Protein AF-A0AAD5EJF4-F1 (afdb_monomer_lite)

pLDDT: mean 74.53, std 14.63, range [40.84, 94.12]

Secondary structure (DSSP, 8-state):
-----S-------HHHHHHHHHHHHHHHHHHHHHHHHHHHHHHHTT-TT--HHHHHHHHHHHHHHHHHHHHHHHHHHHHHHHHHHHHHHHHHTTS-----HHHHHHHHHHHHHHHHHHHHHHHHHHHHHHHHHHHHHTTTS---TT---TTTTS------HHHHHHHHHHHHHHHHHHHHHHHHHHHHHHHHHHHHHHHHHHHHHHHHHHHHHHHHHHHHHHHHHT-

Foldseek 3Di:
DPPDDDDPDPPPPLVVVLLVLLVVLLVLLVVLLVLLVVLLVVVVVPPPDDDPVVVVVVVVVNVLSVVLSVLSVVLSVLSNVVSVVVVVVVVPVVPDDPDDPVNVVVVLVVQLVSLVVSLVSLVVSLVSVVVVVVVVVVVPDDDDPPPPDPPPQQPPDDPDPVVNVSSVSVVSSSVSSVVSSVSSVVSNVSSVVVVVVVVVVVVVVVVVVVVVVVVVVVVVVVVVVVD

Structure (mmCIF, N/CA/C/O backbone):
data_AF-A0AAD5EJF4-F1
#
_entry.id   AF-A0AAD5EJF4-F1
#
loop_
_atom_site.group_PDB
_atom_site.id
_atom_site.type_symbol
_atom_site.label_atom_id
_atom_site.label_alt_id
_atom_site.label_comp_id
_atom_site.label_asym_id
_atom_site.label_entity_id
_atom_site.label_seq_id
_atom_site.pdbx_PDB_ins_code
_atom_site.Cartn_x
_atom_site.Cartn_y
_atom_site.Cartn_z
_atom_site.occupancy
_atom_site.B_iso_or_equiv
_atom_site.auth_seq_id
_atom_site.auth_comp_id
_atom_site.auth_asym_id
_atom_site.auth_atom_id
_atom_site.pdbx_PDB_model_num
ATOM 1 N N . MET A 1 1 ? -12.647 -4.545 47.753 1.00 46.03 1 MET A N 1
ATOM 2 C CA . MET A 1 1 ? -12.321 -3.190 47.253 1.00 46.03 1 MET A CA 1
ATOM 3 C C . MET A 1 1 ? -10.835 -2.933 47.466 1.00 46.03 1 MET A C 1
ATOM 5 O O . MET A 1 1 ? -10.505 -2.491 48.548 1.00 46.03 1 MET A O 1
ATOM 9 N N . LEU A 1 2 ? -9.939 -3.295 46.536 1.00 43.28 2 LEU A N 1
ATOM 10 C CA . LEU A 1 2 ? -8.507 -2.907 46.561 1.00 43.28 2 LEU A CA 1
ATOM 11 C C . LEU A 1 2 ? -7.773 -3.405 45.293 1.00 43.28 2 LEU A C 1
ATOM 13 O O . LEU A 1 2 ? -6.693 -3.976 45.359 1.00 43.28 2 LEU A O 1
ATOM 17 N N . VAL A 1 3 ? -8.369 -3.222 44.110 1.00 46.12 3 VAL A N 1
ATOM 18 C CA . VAL A 1 3 ? -7.687 -3.485 42.827 1.00 46.12 3 VAL A CA 1
ATOM 19 C C . VAL A 1 3 ? -8.061 -2.380 41.840 1.00 46.12 3 VAL A C 1
ATOM 21 O O . VAL A 1 3 ? -8.851 -2.579 40.929 1.00 46.12 3 VAL A O 1
ATOM 24 N N . SER A 1 4 ? -7.564 -1.163 42.058 1.00 44.38 4 SER A N 1
ATOM 25 C CA . SER A 1 4 ? -7.733 -0.071 41.082 1.00 44.38 4 SER A CA 1
ATOM 26 C C . SER A 1 4 ? -6.541 0.883 41.010 1.00 44.38 4 SER A C 1
ATOM 28 O O . SER A 1 4 ? -6.670 2.001 40.523 1.00 44.38 4 SER A O 1
ATOM 30 N N . SER A 1 5 ? -5.367 0.458 41.479 1.00 48.22 5 SER A N 1
ATOM 31 C CA . SER A 1 5 ? -4.152 1.270 41.408 1.00 48.22 5 SER A CA 1
ATOM 32 C C . SER A 1 5 ? -3.013 0.463 40.805 1.00 48.22 5 SER A C 1
ATOM 34 O O . SER A 1 5 ? -2.038 0.126 41.466 1.00 48.22 5 SER A O 1
ATOM 36 N N . PHE A 1 6 ? -3.154 0.101 39.531 1.00 43.75 6 PHE A N 1
ATOM 37 C CA . PHE A 1 6 ? -2.009 -0.347 38.755 1.00 43.75 6 PHE A CA 1
ATOM 38 C C . PHE A 1 6 ? -2.025 0.316 37.382 1.00 43.75 6 PHE A C 1
ATOM 40 O O . PHE A 1 6 ? -2.907 0.090 36.561 1.00 43.75 6 PHE A O 1
ATOM 47 N N . SER A 1 7 ? -0.970 1.092 37.140 1.00 43.44 7 SER A N 1
ATOM 48 C CA . SER A 1 7 ? -0.496 1.478 35.813 1.00 43.44 7 SER A CA 1
ATOM 49 C C . SER A 1 7 ? -1.192 2.665 35.125 1.00 43.44 7 SER A C 1
ATOM 51 O O . SER A 1 7 ? -1.695 2.561 34.011 1.00 43.44 7 SER A O 1
ATOM 53 N N . LYS A 1 8 ? -1.026 3.870 35.693 1.00 47.22 8 LYS A N 1
ATOM 54 C CA . LYS A 1 8 ? -0.817 5.093 34.884 1.00 47.22 8 LYS A CA 1
ATOM 55 C C . LYS A 1 8 ? 0.574 5.029 34.221 1.00 47.22 8 LYS A C 1
ATOM 57 O O . LYS A 1 8 ? 1.456 5.825 34.520 1.00 47.22 8 LYS A O 1
ATOM 62 N N . ARG A 1 9 ? 0.830 4.030 33.373 1.00 51.34 9 ARG A N 1
ATOM 63 C CA .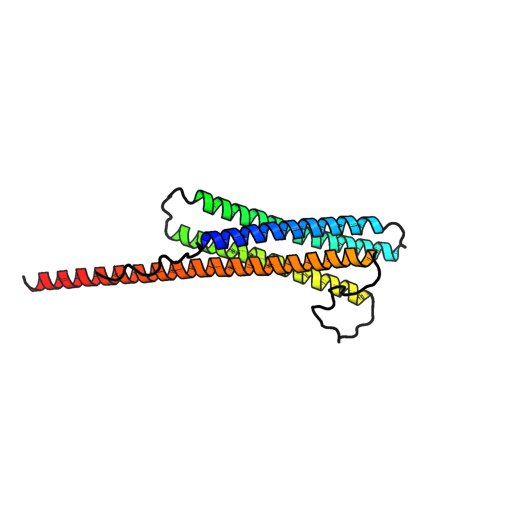 ARG A 1 9 ? 1.985 4.055 32.460 1.00 51.34 9 ARG A CA 1
ATOM 64 C C . ARG A 1 9 ? 1.529 4.720 31.173 1.00 51.34 9 ARG A C 1
ATOM 66 O O . ARG A 1 9 ? 0.419 4.440 30.725 1.00 51.34 9 ARG A O 1
ATOM 73 N N . HIS A 1 10 ? 2.384 5.579 30.616 1.00 47.50 10 HIS A N 1
ATOM 74 C CA . HIS A 1 10 ? 2.276 6.182 29.286 1.00 47.50 10 HIS A CA 1
ATOM 75 C C . HIS A 1 10 ? 2.072 5.092 28.223 1.00 47.50 10 HIS A C 1
ATOM 77 O O . HIS A 1 10 ? 2.992 4.673 27.529 1.00 47.50 10 HIS A O 1
ATOM 83 N N . THR A 1 11 ? 0.854 4.581 28.126 1.00 53.59 11 THR A N 1
ATOM 84 C CA . THR A 1 11 ? 0.413 3.742 27.031 1.00 53.59 11 THR A CA 1
ATOM 85 C C . THR A 1 11 ? 0.169 4.720 25.904 1.00 53.59 11 THR A C 1
ATOM 87 O O . THR A 1 11 ? -0.821 5.449 25.897 1.00 53.59 11 THR A O 1
ATOM 90 N N . VAL A 1 12 ? 1.147 4.822 25.000 1.00 62.91 12 VAL A N 1
ATOM 91 C CA . VAL A 1 12 ? 0.956 5.517 23.729 1.00 62.91 12 VAL A CA 1
ATOM 92 C C . VAL A 1 12 ? -0.364 5.006 23.166 1.00 62.91 12 VAL A C 1
ATOM 94 O O . VAL A 1 12 ? -0.549 3.802 22.978 1.00 62.91 12 VAL A O 1
ATOM 97 N N . SER A 1 13 ? -1.322 5.918 23.016 1.00 81.06 13 SER A N 1
ATOM 98 C CA . SER A 1 13 ? -2.684 5.557 22.656 1.00 81.06 13 SER A CA 1
ATOM 99 C C . SER A 1 13 ? -2.643 4.856 21.297 1.00 81.06 13 SER A C 1
ATOM 101 O O . SER A 1 13 ? -2.169 5.441 20.328 1.00 81.06 13 SER A O 1
ATOM 103 N N . PHE A 1 14 ? -3.110 3.604 21.216 1.00 80.19 14 PHE A N 1
ATOM 104 C CA . PHE A 1 14 ? -3.256 2.830 19.971 1.00 80.19 14 PHE A CA 1
ATOM 105 C C . PHE A 1 14 ? -3.714 3.651 18.745 1.00 80.19 14 PHE A C 1
ATOM 107 O O . PHE A 1 14 ? -3.130 3.474 17.674 1.00 80.19 14 PHE A O 1
ATOM 114 N N . PRO A 1 15 ? -4.716 4.555 18.848 1.00 81.19 15 PRO A N 1
ATOM 115 C CA . PRO A 1 15 ? -5.094 5.425 17.734 1.00 81.19 15 PRO A CA 1
ATOM 116 C C . PRO A 1 15 ? -3.955 6.321 17.231 1.00 81.19 15 PRO A C 1
ATOM 118 O O . PRO A 1 15 ? -3.865 6.531 16.031 1.00 81.19 15 PRO A O 1
ATOM 121 N N . CYS A 1 16 ? -3.060 6.798 18.099 1.00 86.12 16 CYS A N 1
ATOM 122 C CA . CYS A 1 16 ? -1.911 7.612 17.698 1.00 86.12 16 CYS A CA 1
ATOM 123 C C . CYS A 1 16 ? -0.946 6.814 16.808 1.00 86.12 16 CYS A C 1
ATOM 125 O O . CYS A 1 16 ? -0.578 7.281 15.735 1.00 86.12 16 CYS A O 1
ATOM 127 N N . ILE A 1 17 ? -0.613 5.577 17.198 1.00 89.25 17 ILE A N 1
ATOM 128 C CA . ILE A 1 17 ? 0.272 4.698 16.411 1.00 89.25 17 ILE A CA 1
ATOM 129 C C . ILE A 1 17 ? -0.342 4.418 15.035 1.00 89.25 17 ILE A C 1
ATOM 131 O O . ILE A 1 17 ? 0.334 4.550 14.019 1.00 89.25 17 ILE A O 1
ATOM 135 N N . LEU A 1 18 ? -1.635 4.084 14.991 1.00 87.94 18 LEU A N 1
ATOM 136 C CA . LEU A 1 18 ? -2.338 3.813 13.737 1.00 87.94 18 LEU A CA 1
ATOM 137 C C . LEU A 1 18 ? -2.369 5.044 12.815 1.00 87.94 18 LEU A C 1
ATOM 139 O O . LEU A 1 18 ? -2.149 4.913 11.613 1.00 87.94 18 LEU A O 1
ATOM 143 N N . THR A 1 19 ? -2.598 6.239 13.367 1.00 87.88 19 THR A N 1
ATOM 144 C CA . THR A 1 19 ? -2.546 7.495 12.604 1.00 87.88 19 THR A CA 1
ATOM 145 C C . THR A 1 19 ? -1.150 7.759 12.049 1.00 87.88 19 THR A C 1
ATOM 147 O O . THR A 1 19 ? -1.030 8.145 10.890 1.00 87.88 19 THR A O 1
ATOM 150 N N . VAL A 1 20 ? -0.094 7.509 12.831 1.00 91.31 20 VAL A N 1
ATOM 151 C CA . VAL A 1 20 ? 1.297 7.666 12.374 1.00 91.31 20 VAL A CA 1
ATOM 152 C C . VAL A 1 20 ? 1.616 6.702 11.231 1.00 91.31 20 VAL A C 1
ATOM 154 O O . VAL A 1 20 ? 2.173 7.139 10.229 1.00 91.31 20 VAL A O 1
ATOM 157 N N . VAL A 1 21 ? 1.218 5.428 11.334 1.00 90.88 21 VAL A N 1
ATOM 158 C CA . VAL A 1 21 ? 1.427 4.427 10.267 1.00 90.88 21 VAL A CA 1
ATOM 159 C C . VAL A 1 21 ? 0.694 4.812 8.978 1.00 90.88 21 VAL A C 1
ATOM 161 O O . VAL A 1 21 ? 1.230 4.647 7.886 1.00 90.88 21 VAL A O 1
ATOM 164 N N . ARG A 1 22 ? -0.513 5.376 9.082 1.00 88.44 22 ARG A N 1
ATOM 165 C CA . ARG A 1 22 ? -1.269 5.862 7.915 1.00 88.44 22 ARG A CA 1
ATOM 166 C C . ARG A 1 22 ? -0.674 7.116 7.297 1.00 88.44 22 ARG A C 1
ATOM 168 O O . ARG A 1 22 ? -0.644 7.258 6.081 1.00 88.44 22 ARG A O 1
ATOM 175 N N . ALA A 1 23 ? -0.215 8.046 8.128 1.00 88.31 23 ALA A N 1
ATOM 176 C CA . ALA A 1 23 ? 0.449 9.249 7.649 1.00 88.31 23 ALA A CA 1
ATOM 177 C C . ALA A 1 23 ? 1.773 8.905 6.952 1.00 88.31 23 ALA A C 1
ATOM 179 O O . ALA A 1 23 ? 2.084 9.476 5.907 1.00 88.31 23 ALA A O 1
ATOM 180 N N . SER A 1 24 ? 2.531 7.940 7.484 1.00 90.06 24 SER A N 1
ATOM 181 C CA . SER A 1 24 ? 3.756 7.473 6.838 1.00 90.06 24 SER A CA 1
ATOM 182 C C . SER A 1 24 ? 3.466 6.710 5.547 1.00 90.06 24 SER A C 1
ATOM 184 O O . SER A 1 24 ? 4.143 6.969 4.556 1.00 90.06 24 SER A O 1
ATOM 186 N N . SER A 1 25 ? 2.444 5.845 5.492 1.00 89.75 25 SER A N 1
ATOM 187 C CA . SER A 1 25 ? 2.081 5.149 4.247 1.00 89.75 25 SER A CA 1
ATOM 188 C C . SER A 1 25 ? 1.663 6.127 3.143 1.00 89.75 25 SER A C 1
ATOM 190 O O . SER A 1 25 ? 2.088 5.967 1.997 1.00 89.75 25 SER A O 1
ATOM 192 N N . LEU A 1 26 ? 0.922 7.186 3.493 1.00 86.69 26 LEU A N 1
ATOM 193 C CA . LEU A 1 26 ? 0.582 8.297 2.599 1.00 86.69 26 LEU A CA 1
ATOM 194 C C . LEU A 1 26 ? 1.826 9.010 2.063 1.00 86.69 26 LEU A C 1
ATOM 196 O O . LEU A 1 26 ? 1.960 9.191 0.852 1.00 86.69 26 LEU A O 1
ATOM 200 N N . LEU A 1 27 ? 2.743 9.392 2.956 1.00 90.81 27 LEU A N 1
ATOM 201 C CA . LEU A 1 27 ? 3.962 10.107 2.586 1.00 90.81 27 LEU A CA 1
ATOM 202 C C . LEU A 1 27 ? 4.844 9.260 1.663 1.00 90.81 27 LEU A C 1
ATOM 204 O O . LEU A 1 27 ? 5.258 9.735 0.609 1.00 90.81 27 LEU A O 1
ATOM 208 N N . VAL A 1 28 ? 5.079 7.992 2.010 1.00 90.12 28 VAL A N 1
ATOM 209 C CA . VAL A 1 28 ? 5.906 7.101 1.183 1.00 90.12 28 VAL A CA 1
ATOM 210 C C . VAL A 1 28 ? 5.224 6.816 -0.160 1.00 90.12 28 VAL A C 1
ATOM 212 O O . VAL A 1 28 ? 5.903 6.807 -1.182 1.00 90.12 28 VAL A O 1
ATOM 215 N N . SER A 1 29 ? 3.894 6.674 -0.206 1.00 87.44 29 SER A N 1
ATOM 216 C CA . SER A 1 29 ? 3.157 6.518 -1.474 1.00 87.44 29 SER A CA 1
ATOM 217 C C . SER A 1 29 ? 3.321 7.732 -2.390 1.00 87.44 29 SER A C 1
ATOM 219 O O . SER A 1 29 ? 3.561 7.568 -3.586 1.00 87.44 29 SER A O 1
ATOM 221 N N . ALA A 1 30 ? 3.255 8.946 -1.833 1.00 87.00 30 ALA A N 1
ATOM 222 C CA . ALA A 1 30 ? 3.513 10.170 -2.586 1.00 87.00 30 ALA A CA 1
ATOM 223 C C . ALA A 1 30 ? 4.955 10.212 -3.114 1.00 87.00 30 ALA A C 1
ATOM 225 O O . ALA A 1 30 ? 5.163 10.557 -4.274 1.00 87.00 30 ALA A O 1
ATOM 226 N N . MET A 1 31 ? 5.937 9.797 -2.305 1.00 89.62 31 MET A N 1
ATOM 227 C CA . MET A 1 31 ? 7.340 9.714 -2.730 1.00 89.62 31 MET A CA 1
ATOM 228 C C . MET A 1 31 ? 7.564 8.691 -3.849 1.00 89.62 31 MET A C 1
ATOM 230 O O . MET A 1 31 ? 8.333 8.965 -4.769 1.00 89.62 31 MET A O 1
ATOM 234 N N . VAL A 1 32 ? 6.901 7.528 -3.807 1.00 88.81 32 VAL A N 1
ATOM 235 C CA . VAL A 1 32 ? 6.971 6.543 -4.903 1.00 88.81 32 VAL A CA 1
ATOM 236 C C . VAL A 1 32 ? 6.401 7.139 -6.182 1.00 88.81 32 VAL A C 1
ATOM 238 O O . VAL A 1 32 ? 7.049 7.068 -7.220 1.00 88.81 32 VAL A O 1
ATOM 241 N N . MET A 1 33 ? 5.234 7.783 -6.106 1.00 86.31 33 MET A N 1
ATOM 242 C CA . MET A 1 33 ? 4.595 8.399 -7.268 1.00 86.31 33 MET A CA 1
ATOM 243 C C . MET A 1 33 ? 5.463 9.502 -7.889 1.00 86.31 33 MET A C 1
ATOM 245 O O . MET A 1 33 ? 5.614 9.541 -9.110 1.00 86.31 33 MET A O 1
ATOM 249 N N . THR A 1 34 ? 6.054 10.387 -7.080 1.00 86.12 34 THR A N 1
ATOM 250 C CA . THR A 1 34 ? 6.940 11.438 -7.606 1.00 86.12 34 THR A CA 1
ATOM 251 C C . THR A 1 34 ? 8.228 10.864 -8.182 1.00 86.12 34 THR A C 1
ATOM 253 O O . THR A 1 34 ? 8.694 11.361 -9.205 1.00 86.12 34 THR A O 1
ATOM 256 N N . SER A 1 35 ? 8.776 9.805 -7.580 1.00 86.31 35 SER A N 1
ATOM 257 C CA . SER A 1 35 ? 9.990 9.141 -8.073 1.00 86.31 35 SER A CA 1
ATOM 258 C C . SER A 1 35 ? 9.744 8.400 -9.390 1.00 86.31 35 SER A C 1
ATOM 260 O O . SER A 1 35 ? 10.530 8.564 -10.320 1.00 86.31 35 SER A O 1
ATOM 262 N N . ASP A 1 36 ? 8.635 7.659 -9.510 1.00 83.94 36 ASP A N 1
ATOM 263 C CA . ASP A 1 36 ? 8.244 6.974 -10.752 1.00 83.94 36 ASP A CA 1
ATOM 264 C C . ASP A 1 36 ? 7.975 7.984 -11.883 1.00 83.94 36 ASP A C 1
ATOM 266 O O . ASP A 1 36 ? 8.422 7.785 -13.013 1.00 83.94 36 ASP A O 1
ATOM 270 N N . LEU A 1 37 ? 7.307 9.107 -11.585 1.00 83.31 37 LEU A N 1
ATOM 271 C CA . LEU A 1 37 ? 7.047 10.160 -12.574 1.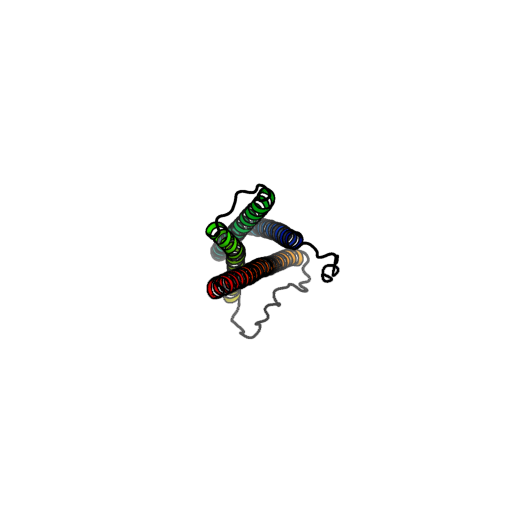00 83.31 37 LEU A CA 1
ATOM 272 C C . LEU A 1 37 ? 8.332 10.877 -13.010 1.00 83.31 37 LEU A C 1
ATOM 274 O O . LEU A 1 37 ? 8.516 11.173 -14.195 1.00 83.31 37 LEU A O 1
ATOM 278 N N . LEU A 1 38 ? 9.233 11.147 -12.062 1.00 84.75 38 LEU A N 1
ATOM 279 C CA . LEU A 1 38 ? 10.538 11.729 -12.356 1.00 84.75 38 LEU A CA 1
ATOM 280 C C . LEU A 1 38 ? 11.355 10.784 -13.240 1.00 84.75 38 LEU A C 1
ATOM 282 O O . LEU A 1 38 ? 11.890 11.218 -14.259 1.00 84.75 38 LEU A O 1
ATOM 286 N N . HIS A 1 39 ? 11.393 9.494 -12.895 1.00 82.00 39 HIS A N 1
ATOM 287 C CA . HIS A 1 39 ? 12.086 8.482 -13.682 1.00 82.00 39 HIS A CA 1
ATOM 288 C C . HIS A 1 39 ? 11.543 8.433 -15.114 1.00 82.00 39 HIS A C 1
ATOM 290 O O . HIS A 1 39 ? 12.316 8.606 -16.057 1.00 82.00 39 HIS A O 1
ATOM 296 N N . TYR A 1 40 ? 10.223 8.337 -15.277 1.00 79.31 40 TYR A N 1
ATOM 297 C CA . TYR A 1 40 ? 9.563 8.338 -16.583 1.00 79.31 40 TYR A CA 1
ATOM 298 C C . TYR A 1 40 ? 9.924 9.562 -17.439 1.00 79.31 40 TYR A C 1
ATOM 300 O O . TYR A 1 40 ? 10.270 9.447 -18.620 1.00 79.31 40 TYR A O 1
ATOM 308 N N . THR A 1 41 ? 9.906 10.746 -16.824 1.00 80.62 41 THR A N 1
ATOM 309 C CA . THR A 1 41 ? 10.254 12.004 -17.499 1.00 80.62 41 THR A CA 1
ATOM 310 C C . THR A 1 41 ? 11.715 11.999 -17.957 1.00 80.62 41 THR A C 1
ATOM 312 O O . THR A 1 41 ? 12.019 12.428 -19.065 1.00 80.62 41 THR A O 1
ATOM 315 N N . THR A 1 42 ? 12.637 11.470 -17.147 1.00 76.88 42 THR A N 1
ATOM 316 C CA . THR A 1 42 ? 14.060 11.403 -17.525 1.00 76.88 42 THR A CA 1
ATOM 317 C C . THR A 1 42 ? 14.352 10.377 -18.623 1.00 76.88 42 THR A C 1
ATOM 319 O O . THR A 1 42 ? 15.214 10.625 -19.466 1.00 76.88 42 THR A O 1
ATOM 322 N N . THR A 1 43 ? 13.637 9.248 -18.654 1.00 69.38 43 THR A N 1
ATOM 323 C CA . THR A 1 43 ? 13.888 8.162 -19.616 1.00 69.38 43 THR A CA 1
ATOM 324 C C . THR A 1 43 ? 13.400 8.526 -21.021 1.00 69.38 43 THR A C 1
ATOM 326 O O . THR A 1 43 ? 14.107 8.308 -22.009 1.00 69.38 43 THR A O 1
ATOM 329 N N . THR A 1 44 ? 12.227 9.158 -21.124 1.00 65.06 44 THR A N 1
ATOM 330 C CA . THR A 1 44 ? 11.585 9.504 -22.407 1.00 65.06 44 THR A CA 1
ATOM 331 C C . THR A 1 44 ? 12.411 10.466 -23.272 1.00 65.06 44 THR A C 1
ATOM 333 O O . THR A 1 44 ? 12.424 10.325 -24.496 1.00 65.06 44 THR A O 1
ATOM 336 N N . HIS A 1 45 ? 13.187 11.371 -22.669 1.00 57.16 45 HIS A N 1
ATOM 337 C CA . HIS A 1 45 ? 13.999 12.357 -23.396 1.00 57.16 45 HIS A CA 1
ATOM 338 C C . HIS A 1 45 ? 15.223 11.789 -24.145 1.00 57.16 45 HIS A C 1
ATOM 340 O O . HIS A 1 45 ? 15.793 12.488 -24.978 1.00 57.16 45 HIS A O 1
ATOM 346 N N . THR A 1 46 ? 15.634 10.540 -23.903 1.00 57.31 46 THR A N 1
ATOM 347 C CA . THR A 1 46 ? 16.911 9.998 -24.425 1.00 57.31 46 THR A CA 1
ATOM 348 C C . THR A 1 46 ? 16.801 9.200 -25.736 1.00 57.31 46 THR A C 1
ATOM 350 O O . THR A 1 46 ? 17.798 8.675 -26.229 1.00 57.31 46 THR A O 1
ATOM 353 N N . THR A 1 47 ? 15.611 9.096 -26.341 1.00 56.34 47 THR A N 1
ATOM 354 C CA . THR A 1 47 ? 15.334 8.127 -27.428 1.00 56.34 47 THR A CA 1
ATOM 355 C C . THR A 1 47 ? 15.488 8.647 -28.867 1.00 56.34 47 THR A C 1
ATOM 357 O O . THR A 1 47 ? 15.237 7.909 -29.823 1.00 56.34 47 THR A O 1
ATOM 360 N N . THR A 1 48 ? 15.954 9.879 -29.079 1.00 50.09 48 THR A N 1
ATOM 361 C CA . THR A 1 48 ? 16.149 10.450 -30.424 1.00 50.09 48 THR A CA 1
ATOM 362 C C . THR A 1 48 ? 17.437 9.940 -31.087 1.00 50.09 48 THR A C 1
ATOM 364 O O . THR A 1 48 ? 18.488 10.556 -30.933 1.00 50.09 48 THR A O 1
ATOM 367 N N . GLY A 1 49 ? 17.374 8.835 -31.848 1.00 56.53 49 GLY A N 1
ATOM 368 C CA . GLY A 1 49 ? 18.448 8.497 -32.806 1.00 56.53 49 GLY A CA 1
ATOM 369 C C . GLY A 1 49 ? 18.711 7.027 -33.158 1.00 56.53 49 GLY A C 1
ATOM 370 O O . GLY A 1 49 ? 19.775 6.739 -33.697 1.00 56.53 49 GLY A O 1
ATOM 371 N N . LYS A 1 50 ? 17.808 6.083 -32.864 1.00 55.34 50 LYS A N 1
ATOM 372 C CA . LYS A 1 50 ? 18.068 4.635 -33.021 1.00 55.34 50 LYS A CA 1
ATOM 373 C C . LYS A 1 50 ? 17.324 4.006 -34.212 1.00 55.34 50 LYS A C 1
ATOM 375 O O . LYS A 1 50 ? 16.251 4.466 -34.592 1.00 55.34 50 LYS A O 1
ATOM 380 N N . GLY A 1 51 ? 17.916 2.974 -34.827 1.00 71.12 51 GLY A N 1
ATOM 381 C CA . GLY A 1 51 ? 17.422 2.326 -36.056 1.00 71.12 51 GLY A CA 1
ATOM 382 C C . GLY A 1 51 ? 16.062 1.619 -35.908 1.00 71.12 51 GLY A C 1
ATOM 383 O O . GLY A 1 51 ? 15.596 1.370 -34.801 1.00 71.12 51 GLY A O 1
ATOM 384 N N . ALA A 1 52 ? 15.420 1.247 -37.025 1.00 66.56 52 ALA A N 1
ATOM 385 C CA . ALA A 1 52 ? 14.025 0.770 -37.060 1.00 66.56 52 ALA A CA 1
ATOM 386 C C . ALA A 1 52 ? 13.711 -0.446 -36.155 1.00 66.56 52 ALA A C 1
ATOM 388 O O . ALA A 1 52 ? 12.626 -0.524 -35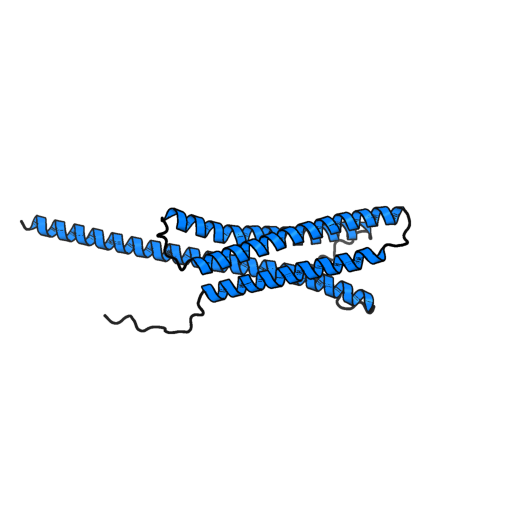.584 1.00 66.56 52 ALA A O 1
ATOM 389 N N . GLN A 1 53 ? 14.645 -1.387 -35.983 1.00 66.19 53 GLN A N 1
ATOM 390 C CA . GLN A 1 53 ? 14.452 -2.551 -35.103 1.00 66.19 53 GLN A CA 1
ATOM 391 C C . GLN A 1 53 ? 14.555 -2.183 -33.613 1.00 66.19 53 GLN A C 1
ATOM 393 O O . GLN A 1 53 ? 13.841 -2.733 -32.774 1.00 66.19 53 GLN A O 1
ATOM 398 N N . GLU A 1 54 ? 15.413 -1.220 -33.290 1.00 66.62 54 GLU A N 1
ATOM 399 C CA . GLU A 1 54 ? 15.596 -0.692 -31.940 1.00 66.62 54 GLU A CA 1
ATOM 400 C C . GLU A 1 54 ? 14.446 0.252 -31.552 1.00 66.62 54 GLU A C 1
ATOM 402 O O . GLU A 1 54 ? 14.041 0.276 -30.394 1.00 66.62 54 GLU A O 1
ATOM 407 N N . LEU A 1 55 ? 13.838 0.921 -32.541 1.00 70.06 55 LEU A N 1
ATOM 408 C CA . LEU A 1 55 ? 12.606 1.701 -32.404 1.00 70.06 55 LEU A CA 1
ATOM 409 C C . LEU A 1 55 ? 11.409 0.831 -31.988 1.00 70.06 55 LEU A C 1
ATOM 411 O O . LEU A 1 55 ? 10.646 1.199 -31.104 1.00 70.06 55 LEU A O 1
ATOM 415 N N . VAL A 1 56 ? 11.231 -0.346 -32.599 1.00 71.06 56 VAL A N 1
ATOM 416 C CA . VAL A 1 56 ? 10.143 -1.260 -32.203 1.00 71.06 56 VAL A CA 1
ATOM 417 C C . VAL A 1 56 ? 10.359 -1.748 -30.770 1.00 71.06 56 VAL A C 1
ATOM 419 O O . VAL A 1 56 ? 9.417 -1.797 -29.982 1.00 71.06 56 VAL A O 1
ATOM 422 N N . LEU A 1 57 ? 11.601 -2.074 -30.405 1.00 68.31 57 LEU A N 1
ATOM 423 C CA . LEU A 1 57 ? 11.929 -2.540 -29.059 1.00 68.31 57 LEU A CA 1
ATOM 424 C C . LEU A 1 57 ? 11.756 -1.435 -28.002 1.00 68.31 57 LEU A C 1
ATOM 426 O O . LEU A 1 57 ? 11.244 -1.723 -26.921 1.00 68.31 57 LEU A O 1
ATOM 430 N N . SER A 1 58 ? 12.111 -0.187 -28.326 1.00 67.69 58 SER A N 1
ATOM 431 C CA . SER A 1 58 ? 11.897 0.968 -27.447 1.00 67.69 58 SER A CA 1
ATOM 432 C C . SER A 1 58 ? 10.417 1.324 -27.306 1.00 67.69 58 SER A C 1
ATOM 434 O O . SER A 1 58 ? 9.975 1.608 -26.199 1.00 67.69 58 SER A O 1
ATOM 436 N N . LEU A 1 59 ? 9.614 1.209 -28.369 1.00 70.69 59 LEU A N 1
ATOM 437 C CA . LEU A 1 59 ? 8.158 1.385 -28.292 1.00 70.69 59 LEU A CA 1
ATOM 438 C C . LEU A 1 59 ? 7.502 0.345 -27.375 1.00 70.69 59 LEU A C 1
ATOM 440 O O . LEU A 1 59 ? 6.648 0.696 -26.562 1.00 70.69 59 LEU A O 1
ATOM 444 N N . PHE A 1 60 ? 7.914 -0.925 -27.463 1.00 72.62 60 PHE A N 1
ATOM 445 C CA . PHE A 1 60 ? 7.428 -1.962 -26.546 1.00 72.62 60 PHE A CA 1
ATOM 446 C C . PHE A 1 60 ? 7.884 -1.723 -25.101 1.00 72.62 60 PHE A C 1
ATOM 448 O O . PHE A 1 60 ? 7.092 -1.936 -24.184 1.00 72.62 60 PHE A O 1
ATOM 455 N N . ALA A 1 61 ? 9.125 -1.274 -24.890 1.00 69.12 61 ALA A N 1
ATOM 456 C CA . ALA A 1 61 ? 9.627 -0.921 -23.563 1.00 69.12 61 ALA A CA 1
ATOM 457 C C . ALA A 1 61 ? 8.831 0.239 -22.947 1.00 69.12 61 ALA A C 1
ATOM 459 O O . ALA A 1 61 ? 8.337 0.100 -21.829 1.00 69.12 61 ALA A O 1
ATOM 460 N N . ASN A 1 62 ? 8.597 1.305 -23.714 1.00 71.50 62 ASN A N 1
ATOM 461 C CA . ASN A 1 62 ? 7.805 2.457 -23.286 1.00 71.50 62 ASN A CA 1
ATOM 462 C C . ASN A 1 62 ? 6.356 2.060 -22.969 1.00 71.50 62 ASN A C 1
ATOM 464 O O . ASN A 1 62 ? 5.834 2.434 -21.928 1.00 71.50 62 ASN A O 1
ATOM 468 N N . ALA A 1 63 ? 5.722 1.225 -23.801 1.00 73.44 63 ALA A N 1
ATOM 469 C CA . ALA A 1 63 ? 4.353 0.766 -23.552 1.00 73.44 63 ALA A CA 1
ATOM 470 C C . ALA A 1 63 ? 4.226 -0.093 -22.277 1.00 73.44 63 ALA A C 1
ATOM 472 O O . ALA A 1 63 ? 3.189 -0.086 -21.609 1.00 73.44 63 ALA A O 1
ATOM 473 N N . ILE A 1 64 ? 5.262 -0.867 -21.941 1.00 74.88 64 ILE A N 1
ATOM 474 C CA . ILE A 1 64 ? 5.307 -1.644 -20.697 1.00 74.88 64 ILE A CA 1
ATOM 475 C C . ILE A 1 64 ? 5.555 -0.720 -19.498 1.00 74.88 64 ILE A C 1
ATOM 477 O O . ILE A 1 64 ? 4.918 -0.889 -18.455 1.00 74.88 64 ILE A O 1
ATOM 481 N N . GLU A 1 65 ? 6.426 0.275 -19.654 1.00 73.62 65 GLU A N 1
ATOM 482 C CA . GLU A 1 65 ? 6.689 1.289 -18.636 1.00 73.62 65 GLU A CA 1
ATOM 483 C C . GLU A 1 65 ? 5.450 2.150 -18.339 1.00 73.62 65 GLU A C 1
ATOM 485 O O . GLU A 1 65 ? 5.129 2.358 -17.168 1.00 73.62 65 GLU A O 1
ATOM 490 N N . ASP A 1 66 ? 4.679 2.528 -19.361 1.00 75.31 66 ASP A N 1
ATOM 491 C CA . ASP A 1 66 ? 3.395 3.225 -19.216 1.00 75.31 66 ASP A CA 1
ATOM 492 C C . ASP A 1 66 ? 2.406 2.396 -18.383 1.00 75.31 66 ASP A C 1
ATOM 494 O O . ASP A 1 66 ? 1.775 2.902 -17.454 1.00 75.31 66 ASP A O 1
ATOM 498 N N . ARG A 1 67 ? 2.290 1.088 -18.660 1.00 80.12 67 ARG A N 1
ATOM 499 C CA . ARG A 1 67 ? 1.405 0.189 -17.893 1.00 80.12 67 ARG A CA 1
ATOM 500 C C . ARG A 1 67 ? 1.839 0.055 -16.437 1.00 80.12 67 ARG A C 1
ATOM 502 O O . ARG A 1 67 ? 0.981 0.034 -15.553 1.00 80.12 67 ARG A O 1
ATOM 509 N N . ARG A 1 68 ? 3.149 -0.012 -16.184 1.00 78.25 68 ARG A N 1
ATOM 510 C CA . ARG A 1 68 ? 3.714 -0.015 -14.828 1.00 78.25 68 ARG A CA 1
ATOM 511 C C . ARG A 1 68 ? 3.351 1.271 -14.093 1.00 78.25 68 ARG A C 1
ATOM 513 O O . ARG A 1 68 ? 2.849 1.208 -12.973 1.00 78.25 68 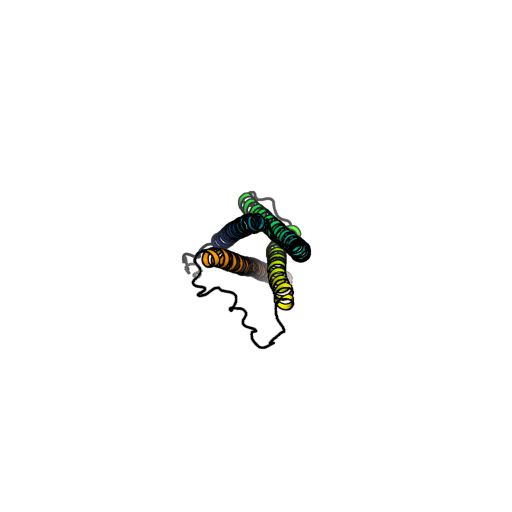ARG A O 1
ATOM 520 N N . LEU A 1 69 ? 3.571 2.418 -14.732 1.00 77.81 69 LEU A N 1
ATOM 521 C CA . LEU A 1 69 ? 3.303 3.725 -14.142 1.00 77.81 69 LEU A CA 1
ATOM 522 C C . LEU A 1 69 ? 1.815 3.887 -13.824 1.00 77.81 69 LEU A C 1
ATOM 524 O O . LEU A 1 69 ? 1.481 4.278 -12.711 1.00 77.81 69 LEU A O 1
ATOM 528 N N . ILE A 1 70 ? 0.923 3.486 -14.734 1.00 81.69 70 ILE A N 1
ATOM 529 C CA . ILE A 1 70 ? -0.529 3.510 -14.504 1.00 81.69 70 ILE A CA 1
ATOM 530 C C . ILE A 1 70 ? -0.921 2.594 -13.335 1.00 81.69 70 ILE A C 1
ATOM 532 O O . ILE A 1 70 ? -1.697 3.011 -12.479 1.00 81.69 70 ILE A O 1
ATOM 536 N N . SER A 1 71 ? -0.379 1.373 -13.251 1.00 82.19 71 SER A N 1
ATOM 537 C CA . SER A 1 71 ? -0.700 0.438 -12.159 1.00 82.19 71 SER A CA 1
ATOM 538 C C . SER A 1 71 ? -0.247 0.962 -10.794 1.00 82.19 71 SER A C 1
ATOM 540 O O . SER A 1 71 ? -1.028 0.954 -9.836 1.00 82.19 71 SER A O 1
ATOM 542 N N . THR A 1 72 ? 0.992 1.459 -10.691 1.00 79.62 72 THR A N 1
ATOM 543 C CA . THR A 1 72 ? 1.498 2.063 -9.449 1.00 79.62 72 THR A CA 1
ATOM 544 C C . THR A 1 72 ? 0.696 3.313 -9.098 1.00 79.62 72 THR A C 1
ATOM 546 O O . THR A 1 72 ? 0.323 3.489 -7.941 1.00 79.62 72 THR A O 1
ATOM 549 N N . LEU A 1 73 ? 0.367 4.148 -10.088 1.00 81.12 73 LEU A N 1
ATOM 550 C CA . LEU A 1 73 ? -0.412 5.368 -9.903 1.00 81.12 73 LEU A CA 1
ATOM 551 C C . LEU A 1 73 ? -1.812 5.058 -9.363 1.00 81.12 73 LEU A C 1
ATOM 553 O O . LEU A 1 73 ? -2.193 5.593 -8.325 1.00 81.12 73 LEU A O 1
ATOM 557 N N . VAL A 1 74 ? -2.557 4.152 -10.000 1.00 86.81 74 VAL A N 1
ATOM 558 C CA . VAL A 1 74 ? -3.892 3.726 -9.538 1.00 86.81 74 VAL A CA 1
ATOM 559 C C . VAL A 1 74 ? -3.819 3.164 -8.118 1.00 86.81 74 VAL A C 1
ATOM 561 O O . VAL A 1 74 ? -4.626 3.538 -7.267 1.00 86.81 74 VAL A O 1
ATOM 564 N N . THR A 1 75 ? -2.813 2.337 -7.832 1.00 82.69 75 THR A N 1
ATOM 565 C CA . THR A 1 75 ? -2.602 1.763 -6.495 1.00 82.69 75 THR A CA 1
ATOM 566 C C . THR A 1 75 ? -2.286 2.840 -5.453 1.00 82.69 75 THR A C 1
ATOM 568 O O . THR A 1 75 ? -2.837 2.820 -4.349 1.00 82.69 75 THR A O 1
ATOM 571 N N . ALA A 1 76 ? -1.449 3.822 -5.792 1.00 77.69 76 ALA A N 1
ATOM 572 C CA . ALA A 1 76 ? -1.111 4.942 -4.919 1.00 77.69 76 ALA A CA 1
ATOM 573 C C . ALA A 1 76 ? -2.315 5.870 -4.683 1.00 77.69 76 ALA A C 1
ATOM 575 O O . ALA A 1 76 ? -2.544 6.297 -3.551 1.00 77.69 76 ALA A O 1
ATOM 576 N N . HIS A 1 77 ? -3.134 6.130 -5.708 1.00 80.75 77 HIS A N 1
ATOM 577 C CA . HIS A 1 77 ? -4.374 6.901 -5.574 1.00 80.75 77 HIS A CA 1
ATOM 578 C C . HIS A 1 77 ? -5.396 6.188 -4.691 1.00 80.75 77 HIS A C 1
ATOM 580 O O . HIS A 1 77 ? -5.955 6.818 -3.792 1.00 80.75 77 HIS A O 1
ATOM 586 N N . ALA A 1 78 ? -5.602 4.883 -4.892 1.00 84.12 78 ALA A N 1
ATOM 587 C CA . ALA A 1 78 ? -6.467 4.078 -4.036 1.00 84.12 78 ALA A CA 1
ATOM 588 C C . ALA A 1 78 ? -5.959 4.084 -2.588 1.00 84.12 78 ALA A C 1
ATOM 590 O O . ALA A 1 78 ? -6.736 4.338 -1.671 1.00 84.12 78 ALA A O 1
ATOM 591 N N . THR A 1 79 ? -4.646 3.912 -2.385 1.00 80.00 79 THR A N 1
ATOM 592 C CA . THR A 1 79 ? -4.007 3.997 -1.059 1.00 80.00 79 THR A CA 1
ATOM 593 C C . THR A 1 79 ? -4.293 5.351 -0.411 1.00 80.00 79 THR A C 1
ATOM 595 O O . THR A 1 79 ? -4.772 5.412 0.719 1.00 80.00 79 THR A O 1
ATOM 598 N N . SER A 1 80 ? -4.073 6.442 -1.149 1.00 76.50 80 SER A N 1
ATOM 599 C CA . SER A 1 80 ? -4.225 7.803 -0.640 1.00 76.50 80 SER A CA 1
ATOM 600 C C . SER A 1 80 ? -5.666 8.139 -0.260 1.00 76.50 80 SER A C 1
ATOM 602 O O . SER A 1 80 ? -5.934 8.582 0.861 1.00 76.50 80 SER A O 1
ATOM 604 N N . ILE A 1 81 ? -6.613 7.856 -1.157 1.00 79.31 81 ILE A N 1
ATOM 605 C CA . ILE A 1 81 ? -8.039 8.116 -0.936 1.00 79.31 81 ILE A CA 1
ATOM 606 C C . ILE A 1 81 ? -8.558 7.274 0.232 1.00 79.31 81 ILE A C 1
ATOM 608 O O . ILE A 1 81 ? -9.236 7.802 1.113 1.00 79.31 81 ILE A O 1
ATOM 612 N N . CYS A 1 82 ? -8.209 5.988 0.285 1.00 78.62 82 CYS A N 1
ATOM 613 C CA . CYS A 1 82 ? -8.643 5.100 1.358 1.00 78.62 82 CYS A CA 1
ATOM 614 C C . CYS A 1 82 ? -8.087 5.530 2.719 1.00 78.62 82 CYS A C 1
ATOM 616 O O . CYS A 1 82 ? -8.853 5.653 3.679 1.00 78.62 82 CYS A O 1
ATOM 618 N N . SER A 1 83 ? -6.786 5.819 2.817 1.00 74.25 83 SER A N 1
ATOM 619 C CA . SER A 1 83 ? -6.185 6.299 4.064 1.00 74.25 83 SER A CA 1
ATOM 620 C C . SER A 1 83 ? -6.812 7.619 4.519 1.00 74.25 83 SER A C 1
ATOM 622 O O . SER A 1 83 ? -7.135 7.748 5.700 1.00 74.25 83 SER A O 1
ATOM 624 N N . LEU A 1 84 ? -7.074 8.560 3.602 1.00 73.81 84 LEU A N 1
ATOM 625 C CA . LEU A 1 84 ? -7.755 9.826 3.903 1.00 73.81 84 LEU A CA 1
ATOM 626 C C . LEU A 1 84 ? -9.190 9.620 4.397 1.00 73.81 84 LEU A C 1
ATOM 628 O O . LEU A 1 84 ? -9.568 10.186 5.423 1.00 73.81 84 LEU A O 1
ATOM 632 N N . LEU A 1 85 ? -9.984 8.790 3.716 1.00 77.06 85 LEU A N 1
ATOM 633 C CA . LEU A 1 85 ? -11.371 8.511 4.100 1.00 77.06 85 LEU A CA 1
ATOM 634 C C . LEU A 1 85 ? -11.461 7.894 5.496 1.00 77.06 85 LEU A C 1
ATOM 636 O O . LEU A 1 85 ? -12.317 8.285 6.293 1.00 77.06 85 LEU A O 1
ATOM 640 N N . VAL A 1 86 ? -10.559 6.967 5.825 1.00 73.50 86 VAL A N 1
ATOM 641 C CA . VAL A 1 86 ? -10.533 6.361 7.159 1.00 73.50 86 VAL A CA 1
ATOM 642 C C . VAL A 1 86 ? -10.093 7.377 8.217 1.00 73.50 86 VAL A C 1
ATOM 644 O O . VAL A 1 86 ? -10.659 7.392 9.313 1.00 73.50 86 VAL A O 1
ATOM 647 N N . LEU A 1 87 ? -9.133 8.252 7.905 1.00 73.50 87 LEU A N 1
ATOM 648 C CA . LEU A 1 87 ? -8.650 9.288 8.826 1.00 73.50 87 LEU A CA 1
ATOM 649 C C . LEU A 1 87 ? -9.743 10.332 9.122 1.00 73.50 87 LEU A C 1
ATOM 651 O O . LEU A 1 87 ? -9.988 10.665 10.283 1.00 73.50 87 LEU A O 1
ATOM 655 N N . ILE A 1 88 ? -10.483 10.759 8.094 1.00 75.25 88 ILE A N 1
ATOM 656 C CA . ILE A 1 88 ? -11.649 11.649 8.221 1.00 75.25 88 ILE A CA 1
ATOM 657 C C . ILE A 1 88 ? -12.775 10.961 9.004 1.00 75.25 88 ILE A C 1
ATOM 659 O O . ILE A 1 88 ? -13.386 11.572 9.884 1.00 75.25 88 ILE A O 1
ATOM 663 N N . GLY A 1 89 ? -13.037 9.680 8.727 1.00 71.31 89 GLY A N 1
ATOM 664 C CA . GLY A 1 89 ? -14.044 8.895 9.442 1.00 71.31 89 GLY A CA 1
ATOM 665 C C . GLY A 1 89 ? -13.748 8.768 10.939 1.00 71.31 89 GLY A C 1
ATOM 666 O O . GLY A 1 89 ? -14.663 8.844 11.757 1.00 71.31 89 GLY A O 1
ATOM 667 N N . GLN A 1 90 ? -12.473 8.639 11.315 1.00 70.38 90 GLN A N 1
ATOM 668 C CA . GLN A 1 90 ? -12.051 8.614 12.719 1.00 70.38 90 GLN A CA 1
ATOM 669 C C . GLN A 1 90 ? -12.193 9.975 13.403 1.00 70.38 90 GLN A C 1
ATOM 671 O O . GLN A 1 90 ? -12.613 10.020 14.556 1.00 70.38 90 GLN A O 1
ATOM 676 N N . TYR A 1 91 ? -11.901 11.069 12.697 1.00 68.06 91 TYR A N 1
ATOM 677 C CA . TYR A 1 91 ? -12.084 12.423 13.223 1.00 68.06 91 TYR A CA 1
ATOM 678 C C . TYR A 1 91 ? -13.565 12.756 13.464 1.00 68.06 91 TYR A C 1
ATOM 680 O O . TYR A 1 91 ? -13.923 13.351 14.478 1.00 68.06 91 TYR A O 1
ATOM 688 N N . ARG A 1 92 ? -14.453 12.322 12.559 1.00 65.62 92 ARG A N 1
ATOM 689 C CA . ARG A 1 92 ? -15.898 12.599 12.638 1.00 65.62 92 ARG A CA 1
ATOM 690 C C . ARG A 1 92 ? -16.657 11.685 13.611 1.00 65.62 92 ARG A C 1
ATOM 692 O O . ARG A 1 92 ? -17.779 12.003 13.994 1.00 65.62 92 ARG A O 1
ATOM 699 N N . GLY A 1 93 ? -16.050 10.576 14.034 1.00 54.75 93 GLY A N 1
ATOM 700 C CA . GLY A 1 93 ? -16.639 9.583 14.941 1.00 54.75 93 GLY A CA 1
ATOM 701 C C . GLY A 1 93 ? -16.855 10.038 16.392 1.00 54.75 93 GLY A C 1
ATOM 702 O O . GLY A 1 93 ? -17.306 9.230 17.195 1.00 54.75 93 GLY A O 1
ATOM 703 N N . GLY A 1 94 ? -16.556 11.296 16.737 1.00 53.72 94 GLY A N 1
ATOM 704 C CA . GLY A 1 94 ? -16.924 11.901 18.025 1.00 53.72 94 GLY A CA 1
ATOM 705 C C . GLY A 1 94 ? -18.399 12.314 18.138 1.00 53.72 94 GLY A C 1
ATOM 706 O O . GLY A 1 94 ? -18.824 12.741 19.204 1.00 53.72 94 GLY A O 1
ATOM 707 N N . ILE A 1 95 ? -19.180 12.201 17.059 1.00 48.25 95 ILE A N 1
ATOM 708 C CA . ILE A 1 95 ? -20.625 12.456 17.071 1.00 48.25 95 ILE A CA 1
ATOM 709 C C . ILE A 1 95 ? -21.329 11.103 17.236 1.00 48.25 95 ILE A C 1
ATOM 711 O O . ILE A 1 95 ? -21.443 10.331 16.281 1.00 48.25 95 ILE A O 1
ATOM 715 N N . GLU A 1 96 ? -21.732 10.800 18.471 1.00 47.16 96 GLU A N 1
ATOM 716 C CA . GLU A 1 96 ? -22.450 9.586 18.872 1.00 47.16 96 GLU A CA 1
ATOM 717 C C . GLU A 1 96 ? -23.756 9.427 18.080 1.00 47.16 96 GLU A C 1
ATOM 719 O O . GLU A 1 96 ? -24.763 10.075 18.345 1.00 47.16 96 GLU A O 1
ATOM 724 N N . ILE A 1 97 ? -23.750 8.534 17.094 1.00 54.47 97 ILE A N 1
ATOM 725 C CA . ILE A 1 97 ? -24.967 7.945 16.538 1.00 54.47 97 ILE A CA 1
ATOM 726 C C . ILE A 1 97 ? -24.890 6.474 16.923 1.00 54.47 97 ILE A C 1
ATOM 728 O O . ILE A 1 97 ? -24.008 5.779 16.411 1.00 54.47 97 ILE A O 1
ATOM 732 N N . GLU A 1 98 ? -25.760 6.027 17.837 1.00 53.78 98 GLU A N 1
ATOM 733 C CA . GLU A 1 98 ? -25.809 4.648 18.343 1.00 53.78 98 GLU A CA 1
ATOM 734 C C . GLU A 1 98 ? -25.606 3.631 17.206 1.00 53.78 98 GLU A C 1
ATOM 736 O O . GLU A 1 98 ? -26.448 3.499 16.307 1.00 53.78 98 GLU A O 1
ATOM 741 N N . PRO A 1 99 ? -24.469 2.916 17.177 1.00 55.72 99 PRO A N 1
ATOM 742 C CA . PRO A 1 99 ? -24.236 1.931 16.146 1.00 55.72 99 PRO A CA 1
ATOM 743 C C . PRO A 1 99 ? -24.985 0.651 16.513 1.00 55.72 99 PRO A C 1
ATOM 745 O O . PRO A 1 99 ? -24.665 -0.019 17.492 1.00 55.72 99 PRO A O 1
ATOM 748 N N . THR A 1 100 ? -25.939 0.251 15.674 1.00 66.31 100 THR A N 1
ATOM 749 C CA . THR A 1 100 ? -26.476 -1.113 15.707 1.00 66.31 100 THR A CA 1
ATOM 750 C C . THR A 1 100 ? -25.328 -2.129 15.593 1.00 66.31 100 THR A C 1
ATOM 752 O O . THR A 1 100 ? -24.363 -1.923 14.847 1.00 66.31 100 THR A O 1
ATOM 755 N N . ARG A 1 101 ? -25.411 -3.250 16.326 1.00 67.75 101 ARG A N 1
ATOM 756 C CA . ARG A 1 101 ? -24.341 -4.270 16.438 1.00 67.75 101 ARG A CA 1
ATOM 757 C C . ARG A 1 101 ? -23.777 -4.716 15.078 1.00 67.75 101 ARG A C 1
ATOM 759 O O . ARG A 1 101 ? -22.565 -4.831 14.910 1.00 67.75 101 ARG A O 1
ATOM 766 N N . TYR A 1 102 ? -24.652 -4.874 14.083 1.00 69.81 102 TYR A N 1
ATOM 767 C CA . TYR A 1 102 ? -24.295 -5.255 12.712 1.00 69.81 102 TYR A CA 1
ATOM 768 C C . TYR A 1 102 ? -23.463 -4.194 11.977 1.00 69.81 102 TYR A C 1
ATOM 770 O O . TYR A 1 102 ? -22.515 -4.531 11.267 1.00 69.81 102 TYR A O 1
ATOM 778 N N . LYS A 1 103 ? -23.752 -2.906 12.197 1.00 73.88 103 LYS A N 1
ATOM 779 C CA . LYS A 1 103 ? -23.002 -1.791 11.602 1.00 73.88 103 LYS A CA 1
ATOM 780 C C . LYS A 1 103 ? -21.563 -1.750 12.123 1.00 73.88 103 LYS A C 1
ATOM 782 O O . LYS A 1 103 ? -20.639 -1.470 11.368 1.00 73.88 103 LYS A O 1
ATOM 787 N N . SER A 1 104 ? -21.366 -2.087 13.397 1.00 77.38 104 SER A N 1
ATOM 788 C CA . SER A 1 104 ? -20.045 -2.133 14.032 1.00 77.38 104 SER A CA 1
ATOM 789 C C . SER A 1 104 ? -19.130 -3.214 13.434 1.00 77.38 104 SER A C 1
ATOM 791 O O . SER A 1 104 ? -17.975 -2.923 13.121 1.00 77.38 104 SER A O 1
ATOM 793 N N . ILE A 1 105 ? -19.639 -4.437 13.241 1.00 77.62 105 ILE A N 1
ATOM 794 C CA . ILE A 1 105 ? -18.858 -5.549 12.666 1.00 77.62 105 ILE A CA 1
ATOM 795 C C . ILE A 1 105 ? -18.495 -5.248 11.208 1.00 77.62 105 ILE A C 1
ATOM 797 O O . ILE A 1 105 ? -17.346 -5.426 10.808 1.00 77.62 105 ILE A O 1
ATOM 801 N N . PHE A 1 106 ? -19.450 -4.728 10.431 1.00 77.38 106 PHE A N 1
ATOM 802 C CA . PHE A 1 106 ? -19.220 -4.359 9.034 1.00 77.38 106 PHE A CA 1
ATOM 803 C C . PHE A 1 106 ? -18.112 -3.307 8.889 1.00 77.38 106 PHE A C 1
ATOM 805 O O . PHE A 1 106 ? -17.184 -3.495 8.107 1.00 77.38 106 PHE A O 1
ATOM 812 N N . ILE A 1 107 ? -18.143 -2.243 9.701 1.00 80.12 107 ILE A N 1
ATOM 813 C CA . ILE A 1 107 ? -17.089 -1.215 9.705 1.00 80.12 107 ILE A CA 1
ATOM 814 C C . ILE A 1 107 ? -15.720 -1.831 10.028 1.00 80.12 107 ILE A C 1
ATOM 816 O O . ILE A 1 107 ? -14.720 -1.457 9.417 1.00 80.12 107 ILE A O 1
ATOM 820 N N . GLN A 1 108 ? -15.662 -2.784 10.959 1.00 79.75 108 GLN A N 1
ATOM 821 C CA . GLN A 1 108 ? -14.424 -3.487 11.303 1.00 79.75 108 GLN A CA 1
ATOM 822 C C . GLN A 1 108 ? -13.887 -4.348 10.158 1.00 79.75 108 GLN A C 1
ATOM 824 O O . GLN A 1 108 ? -12.684 -4.337 9.906 1.00 79.75 108 GLN A O 1
ATOM 829 N N . LEU A 1 109 ? -14.763 -5.056 9.443 1.00 81.38 109 LEU A N 1
ATOM 830 C CA . LEU A 1 109 ? -14.381 -5.823 8.259 1.00 81.38 109 LEU A CA 1
ATOM 831 C C . LEU A 1 109 ? -13.851 -4.899 7.162 1.00 81.38 109 LEU A C 1
ATOM 833 O O . LEU A 1 109 ? -12.763 -5.142 6.648 1.00 81.38 109 LEU A O 1
ATOM 837 N N . CYS A 1 110 ? -14.538 -3.790 6.875 1.00 80.56 110 CYS A N 1
ATOM 838 C CA . CYS A 1 110 ? -14.052 -2.792 5.921 1.00 80.56 110 CYS A CA 1
ATOM 839 C C . CYS A 1 110 ? -12.676 -2.238 6.319 1.00 80.56 110 CYS A C 1
ATOM 841 O O . CYS A 1 110 ? -11.809 -2.080 5.465 1.00 80.56 110 CYS A O 1
ATOM 843 N N . GLN A 1 111 ? -12.436 -2.001 7.613 1.00 84.06 111 GLN A N 1
ATOM 844 C CA . GLN A 1 111 ? -11.133 -1.542 8.109 1.00 84.06 111 GLN A CA 1
ATOM 845 C C . GLN A 1 111 ? -9.998 -2.558 7.909 1.00 84.06 111 GLN A C 1
ATOM 847 O O . GLN A 1 111 ? -8.846 -2.137 7.888 1.00 84.06 111 GLN A O 1
ATOM 852 N N . MET A 1 112 ? -10.291 -3.856 7.767 1.00 85.69 112 MET A N 1
ATOM 853 C CA . MET A 1 112 ? -9.297 -4.897 7.460 1.00 85.69 112 MET A CA 1
ATOM 854 C C . MET A 1 112 ? -9.152 -5.146 5.957 1.00 85.69 112 MET A C 1
ATOM 856 O O . MET A 1 112 ? -8.039 -5.340 5.475 1.00 85.69 112 MET A O 1
ATOM 860 N N . VAL A 1 113 ? -10.262 -5.118 5.215 1.00 87.00 113 VAL A N 1
ATOM 861 C CA . VAL A 1 113 ? -10.274 -5.354 3.763 1.00 87.00 113 VAL A CA 1
ATOM 862 C C . VAL A 1 113 ? -9.485 -4.274 3.028 1.00 87.00 113 VAL A C 1
ATOM 864 O O . VAL A 1 113 ? -8.701 -4.605 2.149 1.00 87.00 113 VAL A O 1
ATOM 867 N N . VAL A 1 114 ? -9.613 -3.008 3.437 1.00 86.25 114 VAL A N 1
ATOM 868 C CA . VAL A 1 114 ? -8.903 -1.884 2.804 1.00 86.25 114 VAL A CA 1
ATOM 869 C C . VAL A 1 114 ? -7.372 -2.055 2.822 1.00 86.25 114 VAL A C 1
ATOM 871 O O . VAL A 1 114 ? -6.782 -2.103 1.745 1.00 86.25 114 VAL A O 1
ATOM 874 N N . PRO A 1 115 ? -6.681 -2.185 3.975 1.00 85.56 115 PRO A N 1
ATOM 875 C CA . PRO A 1 115 ? -5.225 -2.355 3.978 1.00 85.56 115 PRO A CA 1
ATOM 876 C C . PRO A 1 115 ? -4.782 -3.658 3.300 1.00 85.56 115 PRO A C 1
ATOM 878 O O . PRO A 1 115 ? -3.706 -3.697 2.706 1.00 85.56 115 PRO A O 1
ATOM 881 N N . LEU A 1 116 ? -5.612 -4.708 3.339 1.00 87.12 116 LEU A N 1
ATOM 882 C CA . LEU A 1 116 ? -5.339 -5.969 2.653 1.00 87.12 116 LEU A CA 1
ATOM 883 C C . LEU A 1 116 ? -5.361 -5.808 1.124 1.00 87.12 116 LEU A C 1
ATOM 885 O O . LEU A 1 116 ? -4.433 -6.255 0.454 1.00 87.12 116 LEU A O 1
ATOM 889 N N . GLU A 1 117 ? -6.384 -5.153 0.574 1.00 87.38 117 GLU A N 1
ATOM 890 C CA . GLU A 1 117 ? -6.514 -4.882 -0.863 1.00 87.38 117 GLU A CA 1
ATOM 891 C C . GLU A 1 117 ? -5.351 -4.025 -1.377 1.00 87.38 117 GLU A C 1
ATOM 893 O O . GLU A 1 117 ? -4.748 -4.323 -2.413 1.00 87.38 117 GLU A O 1
ATOM 898 N N . LEU A 1 118 ? -4.969 -3.006 -0.604 1.00 86.88 118 LEU A N 1
ATOM 899 C CA . LEU A 1 118 ? -3.812 -2.170 -0.913 1.00 86.88 118 LEU A CA 1
ATOM 900 C C . LEU A 1 118 ? -2.516 -2.985 -0.892 1.00 86.88 118 LEU A C 1
ATOM 902 O O . LEU A 1 118 ? -1.712 -2.881 -1.815 1.00 86.88 118 LEU A O 1
ATOM 906 N N . MET A 1 119 ? -2.323 -3.844 0.112 1.00 90.06 119 MET A N 1
ATOM 907 C CA . MET A 1 119 ? -1.146 -4.710 0.201 1.00 90.06 119 MET A CA 1
ATOM 908 C C . MET A 1 119 ? -1.050 -5.657 -1.002 1.00 90.06 119 MET A C 1
ATOM 910 O O . MET A 1 119 ? 0.023 -5.777 -1.593 1.00 90.06 119 MET A O 1
ATOM 914 N N . VAL A 1 120 ? -2.158 -6.289 -1.404 1.00 87.56 120 VAL A N 1
ATOM 915 C CA . VAL A 1 120 ? -2.203 -7.157 -2.595 1.00 87.56 120 VAL A CA 1
ATOM 916 C C . VAL A 1 120 ? -1.853 -6.369 -3.858 1.00 87.56 120 VAL A C 1
ATOM 918 O O . VAL A 1 120 ? -1.078 -6.855 -4.680 1.00 87.56 120 VAL A O 1
ATOM 921 N N . SER A 1 121 ? -2.353 -5.140 -3.985 1.00 89.19 121 SER A N 1
ATOM 922 C CA . SER A 1 121 ? -2.054 -4.261 -5.122 1.00 89.19 121 SER A CA 1
ATOM 923 C C . SER A 1 121 ? -0.567 -3.890 -5.186 1.00 89.19 121 SER A C 1
ATOM 925 O O . SER A 1 121 ? 0.054 -3.987 -6.243 1.00 89.19 121 SER A O 1
ATOM 927 N N . TRP A 1 122 ? 0.056 -3.555 -4.051 1.00 88.88 122 TRP A N 1
ATOM 928 C CA . TRP A 1 122 ? 1.497 -3.279 -3.987 1.00 88.88 122 TRP A CA 1
ATOM 929 C C . TRP A 1 122 ? 2.353 -4.516 -4.269 1.00 88.88 122 TRP A C 1
ATOM 931 O O . TRP A 1 122 ? 3.343 -4.417 -4.994 1.00 88.88 122 TRP A O 1
ATOM 941 N N . ILE A 1 123 ? 1.964 -5.688 -3.755 1.00 87.81 123 ILE A N 1
ATOM 942 C CA . ILE A 1 123 ? 2.626 -6.962 -4.074 1.00 87.81 123 ILE A CA 1
ATOM 943 C C . ILE A 1 123 ? 2.538 -7.236 -5.576 1.00 87.81 123 ILE A C 1
ATOM 945 O O . ILE A 1 123 ? 3.541 -7.604 -6.183 1.00 87.81 123 ILE A O 1
ATOM 949 N N . PHE A 1 124 ? 1.371 -7.021 -6.188 1.00 87.25 124 PHE A N 1
ATOM 950 C CA . PHE A 1 124 ? 1.200 -7.161 -7.630 1.00 87.25 124 PHE A CA 1
ATOM 951 C C . PHE A 1 124 ? 2.133 -6.222 -8.402 1.00 87.25 124 PHE A C 1
ATOM 953 O O . PHE A 1 124 ? 2.837 -6.691 -9.292 1.00 87.25 124 PHE A O 1
ATOM 960 N N . CYS A 1 125 ? 2.219 -4.941 -8.026 1.00 85.94 125 CYS A N 1
ATOM 961 C CA . CYS A 1 125 ? 3.151 -3.992 -8.643 1.00 85.94 125 CYS A CA 1
ATOM 962 C C . CYS A 1 125 ? 4.614 -4.459 -8.530 1.00 85.94 125 CYS A C 1
ATOM 964 O O . CYS A 1 125 ? 5.339 -4.450 -9.520 1.00 85.94 125 CYS A O 1
ATOM 966 N N . ILE A 1 126 ? 5.042 -4.933 -7.355 1.00 85.44 126 ILE A N 1
ATOM 967 C CA . ILE A 1 126 ? 6.408 -5.448 -7.146 1.00 85.44 126 ILE A CA 1
ATOM 968 C C . ILE A 1 126 ? 6.664 -6.693 -8.007 1.00 85.44 126 ILE A C 1
ATOM 970 O O . ILE A 1 126 ? 7.693 -6.789 -8.675 1.00 85.44 126 ILE A O 1
ATOM 974 N N . LEU A 1 127 ? 5.735 -7.652 -8.017 1.00 85.75 127 LEU A N 1
ATOM 975 C CA . LEU A 1 127 ? 5.864 -8.873 -8.816 1.00 85.75 127 LEU A CA 1
ATOM 976 C C . LEU A 1 127 ? 5.875 -8.570 -10.315 1.00 85.75 127 LEU A C 1
ATOM 978 O O . LEU A 1 127 ? 6.649 -9.180 -11.054 1.00 85.75 127 LEU A O 1
ATOM 982 N N . PHE A 1 128 ? 5.046 -7.626 -10.757 1.00 83.19 128 PHE A N 1
ATOM 983 C CA . PHE A 1 128 ? 4.999 -7.172 -12.140 1.00 83.19 128 PHE A CA 1
ATOM 984 C C . PHE A 1 128 ? 6.321 -6.521 -12.561 1.00 83.19 128 PHE A C 1
ATOM 986 O O . PHE A 1 128 ? 6.837 -6.843 -13.634 1.00 83.19 128 PHE A O 1
ATOM 993 N N . ASP A 1 129 ? 6.914 -5.685 -11.706 1.00 81.31 129 ASP A N 1
ATOM 994 C CA . ASP A 1 129 ? 8.221 -5.066 -11.950 1.00 81.31 129 ASP A CA 1
ATOM 995 C C . ASP A 1 129 ? 9.327 -6.117 -12.084 1.00 81.31 129 ASP A C 1
ATOM 997 O O . ASP A 1 129 ? 10.093 -6.114 -13.053 1.00 81.31 129 ASP A O 1
ATOM 1001 N N . VAL A 1 130 ? 9.368 -7.072 -11.149 1.00 81.69 130 VAL A N 1
ATOM 1002 C CA . VAL A 1 130 ? 10.338 -8.176 -11.161 1.00 81.69 130 VAL A CA 1
ATOM 1003 C C . VAL A 1 130 ? 10.169 -9.038 -12.412 1.00 81.69 130 VAL A C 1
ATOM 1005 O O . VAL A 1 130 ? 11.154 -9.392 -13.061 1.00 81.69 130 VAL A O 1
ATOM 1008 N N . HIS A 1 131 ? 8.930 -9.377 -12.775 1.00 81.81 131 HIS A N 1
ATOM 1009 C CA . HIS A 1 131 ? 8.649 -10.169 -13.970 1.00 81.81 131 HIS A CA 1
ATOM 1010 C C . HIS A 1 131 ? 9.078 -9.431 -15.241 1.00 81.81 131 HIS A C 1
ATOM 1012 O O . HIS A 1 131 ? 9.744 -10.007 -16.101 1.00 81.81 131 HIS A O 1
ATOM 1018 N N . THR A 1 132 ? 8.736 -8.149 -15.343 1.00 74.88 132 THR A N 1
ATOM 1019 C CA . THR A 1 132 ? 9.078 -7.303 -16.488 1.00 74.88 132 THR A CA 1
ATOM 1020 C C . THR A 1 132 ? 10.588 -7.219 -16.681 1.00 74.88 132 THR A C 1
ATOM 1022 O O . THR A 1 132 ? 11.076 -7.463 -17.785 1.00 74.88 132 THR A O 1
ATOM 1025 N N . LYS A 1 133 ? 11.342 -6.975 -15.604 1.00 72.94 133 LYS A N 1
ATOM 1026 C CA . LYS A 1 133 ? 12.807 -6.918 -15.649 1.00 72.94 133 LYS A CA 1
ATOM 1027 C C . LYS A 1 133 ? 13.424 -8.214 -16.191 1.00 72.94 133 LYS A C 1
ATOM 1029 O O . LYS A 1 133 ? 14.234 -8.163 -17.113 1.00 72.94 133 LYS A O 1
ATOM 1034 N N . ARG A 1 134 ? 12.951 -9.375 -15.720 1.00 71.12 134 ARG A N 1
ATOM 1035 C CA . ARG A 1 134 ? 13.418 -10.692 -16.199 1.00 71.12 134 ARG A CA 1
ATOM 1036 C C . ARG A 1 134 ? 13.170 -10.912 -17.689 1.00 71.12 134 ARG A C 1
ATOM 1038 O O . ARG A 1 134 ? 13.993 -11.522 -18.368 1.00 71.12 134 ARG A O 1
ATOM 1045 N N . VAL A 1 135 ? 12.024 -10.459 -18.202 1.00 71.50 135 VAL A N 1
ATOM 1046 C CA . VAL A 1 135 ? 11.685 -10.605 -19.627 1.00 71.50 135 VAL A CA 1
ATOM 1047 C C . VAL A 1 135 ? 12.643 -9.793 -20.499 1.00 71.50 135 VAL A C 1
ATOM 1049 O O . VAL A 1 135 ? 13.050 -10.278 -21.556 1.00 71.50 135 VAL A O 1
ATOM 1052 N N . PHE A 1 136 ? 13.038 -8.598 -20.053 1.00 66.25 136 PHE A N 1
ATOM 1053 C CA . PHE A 1 136 ? 14.011 -7.774 -20.770 1.00 66.25 136 PHE A CA 1
ATOM 1054 C C . PHE A 1 136 ? 15.433 -8.341 -20.689 1.00 66.25 136 PHE A C 1
ATOM 1056 O O . PHE A 1 136 ? 16.082 -8.451 -21.726 1.00 66.25 136 PHE A O 1
ATOM 1063 N N . GLU A 1 137 ? 15.879 -8.800 -19.516 1.00 67.50 137 GLU A N 1
ATOM 1064 C CA . GLU A 1 137 ? 17.218 -9.391 -19.331 1.00 67.50 137 GLU A CA 1
ATOM 1065 C C . GLU A 1 137 ? 17.417 -10.677 -20.145 1.00 67.50 137 GLU A C 1
ATOM 1067 O O . GLU A 1 137 ? 18.456 -10.864 -20.781 1.00 67.50 137 GLU A O 1
ATOM 1072 N N . LYS A 1 138 ? 16.389 -11.537 -20.217 1.00 62.25 138 LYS A N 1
ATOM 1073 C CA . LYS A 1 138 ? 16.428 -12.790 -20.993 1.00 62.25 138 LYS A CA 1
ATOM 1074 C C . LYS A 1 138 ? 16.617 -12.560 -22.497 1.00 62.25 138 LYS A C 1
ATOM 1076 O O . LYS A 1 138 ? 17.018 -13.475 -23.214 1.00 62.25 138 LYS A O 1
ATOM 1081 N N . LYS A 1 139 ? 16.313 -11.359 -22.993 1.00 58.47 139 LYS A N 1
ATOM 1082 C CA . LYS A 1 139 ? 16.457 -11.003 -24.410 1.00 58.47 139 LYS A CA 1
ATOM 1083 C C . LYS A 1 139 ? 17.881 -10.549 -24.765 1.00 58.47 139 LYS A C 1
ATOM 1085 O O . LYS A 1 139 ? 18.203 -10.502 -25.948 1.00 58.47 139 LYS A O 1
ATOM 1090 N N . SER A 1 140 ? 18.714 -10.242 -23.767 1.00 53.25 140 SER A N 1
ATOM 1091 C CA . SER A 1 140 ? 20.048 -9.642 -23.931 1.00 53.25 140 SER A CA 1
ATOM 1092 C C . SER A 1 140 ? 21.234 -10.605 -23.759 1.00 53.25 140 SER A C 1
ATOM 1094 O O . SER A 1 140 ? 22.318 -10.283 -24.236 1.00 53.25 140 SER A O 1
ATOM 1096 N N . SER A 1 141 ? 21.074 -11.789 -23.156 1.00 46.47 141 SER A N 1
ATOM 1097 C CA . SER A 1 141 ? 22.184 -12.748 -23.003 1.00 46.47 141 SER A CA 1
ATOM 1098 C C . SER A 1 141 ? 21.718 -14.196 -22.786 1.00 46.47 141 SER A C 1
ATOM 1100 O O . SER A 1 141 ? 20.700 -14.472 -22.152 1.00 46.47 141 SER A O 1
ATOM 1102 N N . SER A 1 142 ? 22.471 -15.150 -23.343 1.00 47.06 142 SER A N 1
ATOM 1103 C CA . SER A 1 142 ? 22.297 -16.591 -23.143 1.00 47.06 142 SER A CA 1
ATOM 1104 C C . SER A 1 142 ? 22.503 -16.967 -21.670 1.00 47.06 142 SER A C 1
ATOM 1106 O O . SER A 1 142 ? 23.607 -16.884 -21.143 1.00 47.06 142 SER A O 1
ATOM 1108 N N . PHE A 1 143 ? 21.397 -17.371 -21.051 1.00 42.69 143 PHE A N 1
ATOM 1109 C CA . PHE A 1 143 ? 21.167 -17.773 -19.661 1.00 42.69 143 PHE A CA 1
ATOM 1110 C C . PHE A 1 143 ? 22.309 -18.570 -18.985 1.00 42.69 143 PHE A C 1
ATOM 1112 O O . PHE A 1 143 ? 22.567 -19.715 -19.358 1.00 42.69 143 PHE A O 1
ATOM 1119 N N . SER A 1 144 ? 22.892 -18.036 -17.903 1.00 40.84 144 SER A N 1
ATOM 1120 C CA . SER A 1 144 ? 23.428 -18.849 -16.801 1.00 40.84 144 SER A CA 1
ATOM 1121 C C . SER A 1 144 ? 22.446 -18.764 -15.624 1.00 40.84 144 SER A C 1
ATOM 1123 O O . SER A 1 144 ? 22.037 -17.696 -15.184 1.00 40.84 144 SER A O 1
ATOM 1125 N N . LEU A 1 145 ? 21.981 -19.920 -15.153 1.00 47.19 145 LEU A N 1
ATOM 1126 C CA . LEU A 1 145 ? 20.882 -20.049 -14.187 1.00 47.19 145 LEU A CA 1
ATOM 1127 C C . LEU A 1 145 ? 21.338 -19.843 -12.721 1.00 47.19 145 LEU A C 1
ATOM 1129 O O . LEU A 1 145 ? 20.585 -20.177 -11.809 1.00 47.19 145 LEU A O 1
ATOM 1133 N N . SER A 1 146 ? 22.565 -19.355 -12.474 1.00 42.78 146 SER A N 1
ATOM 1134 C CA . SER A 1 146 ? 23.202 -19.408 -11.144 1.00 42.78 146 SER A CA 1
ATOM 1135 C C . SER A 1 146 ? 23.251 -18.098 -10.353 1.00 42.78 146 SER A C 1
ATOM 1137 O O . SER A 1 146 ? 23.678 -18.137 -9.204 1.00 42.78 146 SER A O 1
ATOM 1139 N N . GLU A 1 147 ? 22.786 -16.966 -10.882 1.00 44.31 147 GLU A N 1
ATOM 1140 C CA . GLU A 1 147 ? 22.706 -15.702 -10.125 1.00 44.31 147 GLU A CA 1
ATOM 1141 C C . GLU A 1 147 ? 21.254 -15.380 -9.766 1.00 44.31 147 GLU A C 1
ATOM 1143 O O . GLU A 1 147 ? 20.601 -14.484 -10.291 1.00 44.31 147 GLU A O 1
ATOM 1148 N N . TYR A 1 148 ? 20.718 -16.178 -8.844 1.00 44.22 148 TYR A N 1
ATOM 1149 C CA . TYR A 1 148 ? 19.506 -15.851 -8.100 1.00 44.22 148 TYR A CA 1
ATOM 1150 C C . TYR A 1 148 ? 19.897 -15.125 -6.809 1.00 44.22 148 TYR A C 1
ATOM 1152 O O . TYR A 1 148 ? 19.746 -15.672 -5.718 1.00 44.22 148 TYR A O 1
ATOM 1160 N N . GLN A 1 149 ? 20.391 -13.891 -6.899 1.00 48.69 149 GLN A N 1
ATOM 1161 C CA . GLN A 1 149 ? 20.432 -13.023 -5.725 1.00 48.69 149 GLN A CA 1
ATOM 1162 C C . GLN A 1 149 ? 19.440 -11.883 -5.903 1.00 48.69 149 GLN A C 1
ATOM 1164 O O . GLN A 1 149 ? 19.573 -10.994 -6.736 1.00 48.69 149 GLN A O 1
ATOM 1169 N N . PHE A 1 150 ? 18.415 -11.915 -5.057 1.00 49.53 150 PHE A N 1
ATOM 1170 C CA . PHE A 1 150 ? 17.366 -10.903 -4.940 1.00 49.53 150 PHE A CA 1
ATOM 1171 C C . PHE A 1 150 ? 17.923 -9.482 -4.674 1.00 49.53 150 PHE A C 1
ATOM 1173 O O . PHE A 1 150 ? 17.199 -8.503 -4.844 1.00 49.53 150 PHE A O 1
ATOM 1180 N N . PHE A 1 151 ? 19.206 -9.372 -4.298 1.00 48.25 151 PHE A N 1
ATOM 1181 C CA . PHE A 1 151 ? 19.909 -8.139 -3.936 1.00 48.25 151 PHE A CA 1
ATOM 1182 C C . PHE A 1 151 ? 20.959 -7.645 -4.950 1.00 48.25 151 PHE A C 1
ATOM 1184 O O . PHE A 1 151 ? 21.419 -6.517 -4.789 1.00 48.25 151 PHE A O 1
ATOM 1191 N N . ASP A 1 152 ? 21.266 -8.375 -6.030 1.00 49.56 152 ASP A N 1
ATOM 1192 C CA . ASP A 1 152 ? 22.283 -7.952 -7.028 1.00 49.56 152 ASP A CA 1
ATOM 1193 C C . ASP A 1 152 ? 21.847 -6.752 -7.895 1.00 49.56 152 ASP A C 1
ATOM 1195 O O . ASP A 1 152 ? 22.569 -6.276 -8.764 1.00 49.56 152 ASP A O 1
ATOM 1199 N N . ASN A 1 153 ? 20.653 -6.218 -7.637 1.00 48.75 153 ASN A N 1
ATOM 1200 C CA . ASN A 1 153 ? 20.071 -5.086 -8.353 1.00 48.75 153 ASN A CA 1
ATOM 1201 C C . ASN A 1 153 ? 20.334 -3.723 -7.706 1.00 48.75 153 ASN A C 1
ATOM 1203 O O . ASN A 1 153 ? 19.863 -2.710 -8.224 1.00 48.75 153 ASN A O 1
ATOM 1207 N N . VAL A 1 154 ? 21.044 -3.682 -6.580 1.00 52.62 154 VAL A N 1
ATOM 1208 C CA . VAL A 1 154 ? 21.550 -2.429 -6.022 1.00 52.62 154 VAL A CA 1
ATOM 1209 C C . VAL A 1 154 ? 22.848 -2.132 -6.768 1.00 52.62 154 VAL A C 1
ATOM 1211 O O . VAL A 1 154 ? 23.791 -2.907 -6.647 1.00 52.62 154 VAL A O 1
ATOM 1214 N N . CYS A 1 155 ? 22.920 -1.050 -7.554 1.00 56.75 155 CYS A N 1
ATOM 1215 C CA . CYS A 1 155 ? 24.178 -0.648 -8.199 1.00 56.75 155 CYS A CA 1
ATOM 1216 C C . CYS A 1 155 ? 25.176 -0.153 -7.150 1.00 56.75 155 CYS A C 1
ATOM 1218 O O . CYS A 1 155 ? 25.408 1.044 -6.983 1.00 56.75 155 CYS A O 1
ATOM 1220 N N . ILE A 1 156 ? 25.769 -1.085 -6.420 1.00 50.62 156 ILE A N 1
ATOM 1221 C CA . ILE A 1 156 ? 26.869 -0.833 -5.509 1.00 50.62 156 ILE A CA 1
ATOM 1222 C C . ILE A 1 156 ? 28.134 -0.859 -6.374 1.00 50.62 156 ILE A C 1
ATOM 1224 O O . ILE A 1 156 ? 28.797 -1.883 -6.483 1.00 50.62 156 ILE A O 1
ATOM 1228 N N . GLY A 1 157 ? 28.448 0.261 -7.038 1.00 47.38 157 GLY A N 1
ATOM 1229 C CA . GLY A 1 157 ? 29.810 0.504 -7.536 1.00 47.38 157 GLY A CA 1
ATOM 1230 C C . GLY A 1 157 ? 30.056 0.637 -9.045 1.00 47.38 157 GLY A C 1
ATOM 1231 O O . GLY A 1 157 ? 31.185 0.394 -9.464 1.00 47.38 157 GLY A O 1
ATOM 1232 N N . SER A 1 158 ? 29.098 1.058 -9.882 1.00 48.03 158 SER A N 1
ATOM 1233 C CA . SER A 1 158 ? 29.454 1.475 -11.254 1.00 48.03 158 SER A CA 1
ATOM 1234 C C . SER A 1 158 ? 30.074 2.880 -11.239 1.00 48.03 158 SER A C 1
ATOM 1236 O O . SER A 1 158 ? 29.397 3.847 -10.897 1.00 48.03 158 SER A O 1
ATOM 1238 N N . ALA A 1 159 ? 31.348 2.995 -11.619 1.00 50.97 159 ALA A N 1
ATOM 1239 C CA . ALA A 1 159 ? 32.170 4.213 -11.556 1.00 50.97 159 ALA A CA 1
ATOM 1240 C C . ALA A 1 159 ? 31.791 5.337 -12.553 1.00 50.97 159 ALA A C 1
ATOM 1242 O O . ALA A 1 159 ? 32.558 6.278 -12.737 1.00 50.97 159 ALA A O 1
ATOM 1243 N N . GLU A 1 160 ? 30.630 5.257 -13.204 1.00 61.47 160 GLU A N 1
ATOM 1244 C CA . GLU A 1 160 ? 30.165 6.249 -14.175 1.00 61.47 160 GLU A CA 1
ATOM 1245 C C . GLU A 1 160 ? 29.126 7.172 -13.509 1.00 61.47 160 GLU A C 1
ATOM 1247 O O . GLU A 1 160 ? 28.031 6.741 -13.134 1.00 61.47 160 GLU A O 1
ATOM 1252 N N . GLU A 1 161 ? 29.485 8.446 -13.302 1.00 58.00 161 GLU A N 1
ATOM 1253 C CA . GLU A 1 161 ? 28.725 9.407 -12.478 1.00 58.00 161 GLU A CA 1
ATOM 1254 C C . GLU A 1 161 ? 27.262 9.587 -12.923 1.00 58.00 161 GLU A C 1
ATOM 1256 O O . GLU A 1 161 ? 26.374 9.713 -12.079 1.00 58.00 161 GLU A O 1
ATOM 1261 N N . THR A 1 162 ? 26.968 9.531 -14.223 1.00 57.66 162 THR A N 1
ATOM 1262 C CA . THR A 1 162 ? 25.602 9.686 -14.758 1.00 57.66 162 THR A CA 1
ATOM 1263 C C . THR A 1 162 ? 24.750 8.421 -14.615 1.00 57.66 162 THR A C 1
ATOM 1265 O O . THR A 1 162 ? 23.555 8.522 -14.327 1.00 57.66 162 THR A O 1
ATOM 1268 N N . ALA A 1 163 ? 25.349 7.231 -14.725 1.00 62.88 163 ALA A N 1
ATOM 1269 C CA . ALA A 1 163 ? 24.671 5.960 -14.453 1.00 62.88 163 ALA A CA 1
ATOM 1270 C C . ALA A 1 163 ? 24.345 5.796 -12.954 1.00 62.88 163 ALA A C 1
ATOM 1272 O O . ALA A 1 163 ? 23.337 5.180 -12.588 1.00 62.88 163 ALA A O 1
ATOM 1273 N N . SER A 1 164 ? 25.154 6.413 -12.082 1.00 70.06 164 SER A N 1
ATOM 1274 C CA . SER A 1 164 ? 24.978 6.349 -10.628 1.00 70.06 164 SER A CA 1
ATOM 1275 C C . SER A 1 164 ? 23.654 6.967 -10.154 1.00 70.06 164 SER A C 1
ATOM 1277 O O . SER A 1 164 ? 22.965 6.389 -9.308 1.00 70.06 164 SER A O 1
ATOM 1279 N N . MET A 1 165 ? 23.243 8.101 -10.736 1.00 72.81 165 MET A N 1
ATOM 1280 C CA . MET A 1 165 ? 22.043 8.823 -10.302 1.00 72.81 165 MET A CA 1
ATOM 1281 C C . MET A 1 165 ? 20.762 8.075 -10.685 1.00 72.81 165 MET A C 1
ATOM 1283 O O . MET A 1 165 ? 19.857 7.941 -9.859 1.00 72.81 165 MET A O 1
ATOM 1287 N N . GLN A 1 166 ? 20.694 7.536 -11.907 1.00 72.69 166 GLN A N 1
ATOM 1288 C CA . GLN A 1 166 ? 19.541 6.747 -12.348 1.00 72.69 166 GLN A CA 1
ATOM 1289 C C . GLN A 1 166 ? 19.403 5.461 -11.534 1.00 72.69 166 GLN A C 1
ATOM 1291 O O . GLN A 1 166 ? 18.302 5.131 -11.093 1.00 72.69 166 GLN A O 1
ATOM 1296 N N . CYS A 1 167 ? 20.509 4.765 -11.260 1.00 77.75 167 CYS A N 1
ATOM 1297 C CA . CYS A 1 167 ? 20.417 3.545 -10.471 1.00 77.75 167 CYS A CA 1
ATOM 1298 C C . CYS A 1 167 ? 20.063 3.802 -8.999 1.00 77.75 167 CYS A C 1
ATOM 1300 O O . CYS A 1 167 ? 19.295 3.038 -8.404 1.00 77.75 167 CYS A O 1
ATOM 1302 N N . SER A 1 168 ? 20.552 4.903 -8.422 1.00 81.62 168 SER A N 1
ATOM 1303 C CA . SER A 1 168 ? 20.151 5.339 -7.082 1.00 81.62 168 SER A CA 1
ATOM 1304 C C . SER A 1 168 ? 18.644 5.612 -7.013 1.00 81.62 168 SER A C 1
ATOM 1306 O O . SER A 1 168 ? 17.968 5.098 -6.121 1.00 81.62 168 SER A O 1
ATOM 1308 N N . LEU A 1 169 ? 18.083 6.317 -8.004 1.00 83.12 169 LEU A N 1
ATOM 1309 C CA . LEU A 1 169 ? 16.646 6.610 -8.072 1.00 83.12 169 LEU A CA 1
ATOM 1310 C C . LEU A 1 169 ? 15.795 5.336 -8.205 1.00 83.12 169 LEU A C 1
ATOM 1312 O O . LEU A 1 169 ? 14.778 5.189 -7.521 1.00 83.12 169 LEU A O 1
ATOM 1316 N N . VAL A 1 170 ? 16.220 4.391 -9.045 1.00 81.19 170 VAL A N 1
ATOM 1317 C CA . VAL A 1 170 ? 15.535 3.100 -9.215 1.00 81.19 170 VAL A CA 1
ATOM 1318 C C . VAL A 1 170 ? 15.577 2.290 -7.915 1.00 81.19 170 VAL A C 1
ATOM 1320 O O . VAL A 1 170 ? 14.541 1.812 -7.450 1.00 81.19 170 VAL A O 1
ATOM 1323 N N . THR A 1 171 ? 16.748 2.191 -7.279 1.00 85.19 171 THR A N 1
ATOM 1324 C CA . THR A 1 171 ? 16.932 1.494 -5.993 1.00 85.19 171 THR A CA 1
ATOM 1325 C C . THR A 1 171 ? 16.069 2.114 -4.896 1.00 85.19 171 THR A C 1
ATOM 1327 O O . THR A 1 171 ? 15.390 1.402 -4.148 1.00 85.19 171 THR A O 1
ATOM 1330 N N . PHE A 1 172 ? 16.061 3.445 -4.818 1.00 87.06 172 PHE A N 1
ATOM 1331 C CA . PHE A 1 172 ? 15.240 4.202 -3.882 1.00 87.06 172 PHE A CA 1
ATOM 1332 C C . PHE A 1 172 ? 13.755 3.882 -4.073 1.00 87.06 172 PHE A C 1
ATOM 1334 O O . PHE A 1 172 ? 13.068 3.524 -3.118 1.00 87.06 172 PHE A O 1
ATOM 1341 N N . THR A 1 173 ? 13.286 3.904 -5.320 1.00 87.19 173 THR A N 1
ATOM 1342 C CA . THR A 1 173 ? 11.887 3.629 -5.658 1.00 87.19 173 THR A CA 1
ATOM 1343 C C . THR A 1 173 ? 11.470 2.222 -5.232 1.00 87.19 173 THR A C 1
ATOM 1345 O O . THR A 1 173 ? 10.459 2.068 -4.545 1.00 87.19 173 THR A O 1
ATOM 1348 N N . TYR A 1 174 ? 12.268 1.194 -5.544 1.00 86.38 174 TYR A N 1
ATOM 1349 C CA . TYR A 1 174 ? 12.000 -0.174 -5.080 1.00 86.38 174 TYR A CA 1
ATOM 1350 C C . TYR A 1 174 ? 11.969 -0.270 -3.555 1.00 86.38 174 TYR A C 1
ATOM 1352 O O . TYR A 1 174 ? 11.051 -0.869 -2.995 1.00 86.38 174 TYR A O 1
ATOM 1360 N N . THR A 1 175 ? 12.932 0.357 -2.878 1.00 88.50 175 THR A N 1
ATOM 1361 C CA . THR A 1 175 ? 12.997 0.377 -1.410 1.00 88.50 175 THR A CA 1
ATOM 1362 C C . THR A 1 175 ? 11.727 0.984 -0.817 1.00 88.50 175 THR A C 1
ATOM 1364 O O . THR A 1 175 ? 11.127 0.403 0.088 1.00 88.50 175 THR A O 1
ATOM 1367 N N . CYS A 1 176 ? 11.249 2.099 -1.371 1.00 89.69 176 CYS A N 1
ATOM 1368 C CA . CYS A 1 176 ? 9.995 2.715 -0.952 1.00 89.69 176 CYS A CA 1
ATOM 1369 C C . CYS A 1 176 ? 8.779 1.801 -1.179 1.00 89.69 176 CYS A C 1
ATOM 1371 O O . CYS A 1 176 ? 7.936 1.713 -0.287 1.00 89.69 176 CYS A O 1
ATOM 1373 N N . LYS A 1 177 ? 8.703 1.060 -2.297 1.00 89.06 177 LYS A N 1
ATOM 1374 C CA . LYS A 1 177 ? 7.625 0.074 -2.537 1.00 89.06 177 LYS A CA 1
ATOM 1375 C C . LYS A 1 177 ? 7.589 -1.003 -1.444 1.00 89.06 177 LYS A C 1
ATOM 1377 O O . LYS A 1 177 ? 6.519 -1.307 -0.916 1.00 89.06 177 LYS A O 1
ATOM 1382 N N . TYR A 1 178 ? 8.749 -1.531 -1.045 1.00 90.31 178 TYR A N 1
ATOM 1383 C CA . TYR A 1 178 ? 8.840 -2.501 0.056 1.00 90.31 178 TYR A CA 1
ATOM 1384 C C . TYR A 1 178 ? 8.460 -1.896 1.410 1.00 90.31 178 TYR A C 1
ATOM 1386 O O . TYR A 1 178 ? 7.739 -2.532 2.182 1.00 90.31 178 TYR A O 1
ATOM 1394 N N . ILE A 1 179 ? 8.892 -0.661 1.688 1.00 93.19 179 ILE A N 1
ATOM 1395 C CA . ILE A 1 179 ? 8.518 0.061 2.912 1.00 93.19 179 ILE A CA 1
ATOM 1396 C C . ILE A 1 179 ? 6.996 0.235 2.985 1.00 93.19 179 ILE A C 1
ATOM 1398 O O . ILE A 1 179 ? 6.417 -0.025 4.038 1.00 93.19 179 ILE A O 1
ATOM 1402 N N . ILE A 1 180 ? 6.328 0.604 1.885 1.00 90.75 180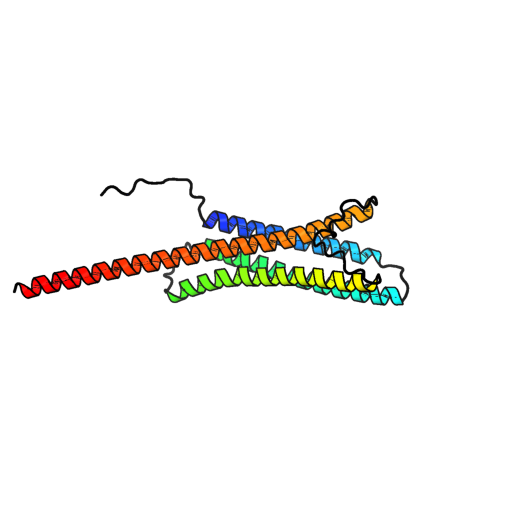 ILE A N 1
ATOM 1403 C CA . ILE A 1 180 ? 4.858 0.712 1.854 1.00 90.75 180 ILE A CA 1
ATOM 1404 C C . ILE A 1 180 ? 4.209 -0.637 2.156 1.00 90.75 180 ILE A C 1
ATOM 1406 O O . ILE A 1 180 ? 3.310 -0.699 2.994 1.00 90.75 180 ILE A O 1
ATOM 1410 N N . GLY A 1 181 ? 4.689 -1.719 1.537 1.00 90.50 181 GLY A N 1
ATOM 1411 C CA . GLY A 1 181 ? 4.204 -3.070 1.830 1.00 90.50 181 GLY A CA 1
ATOM 1412 C C . GLY A 1 181 ? 4.311 -3.420 3.319 1.00 90.50 181 GLY A C 1
ATOM 1413 O O . GLY A 1 181 ? 3.342 -3.889 3.917 1.00 90.50 181 GLY A O 1
ATOM 1414 N N . ALA A 1 182 ? 5.449 -3.117 3.950 1.00 93.00 182 ALA A N 1
ATOM 1415 C CA . ALA A 1 182 ? 5.662 -3.343 5.380 1.00 93.00 182 ALA A CA 1
ATOM 1416 C C . ALA A 1 182 ? 4.770 -2.456 6.272 1.00 93.00 182 ALA A C 1
ATOM 1418 O O . ALA A 1 182 ? 4.258 -2.921 7.295 1.00 93.00 182 ALA A O 1
ATOM 1419 N N . LEU A 1 183 ? 4.546 -1.195 5.888 1.00 92.38 183 LEU A N 1
ATOM 1420 C CA . LEU A 1 183 ? 3.651 -0.275 6.599 1.00 92.38 183 LEU A CA 1
ATOM 1421 C C . LEU A 1 183 ? 2.195 -0.748 6.541 1.00 92.38 183 LEU A C 1
ATOM 1423 O O . LEU A 1 183 ? 1.534 -0.788 7.577 1.00 92.38 183 LEU A O 1
ATOM 1427 N N . LEU A 1 184 ? 1.715 -1.172 5.369 1.00 90.75 184 LEU A N 1
ATOM 1428 C CA . LEU A 1 184 ? 0.362 -1.716 5.196 1.00 90.75 184 LEU A CA 1
ATOM 1429 C C . LEU A 1 184 ? 0.171 -3.025 5.965 1.00 90.75 184 LEU A C 1
ATOM 1431 O O . LEU A 1 184 ? -0.861 -3.226 6.603 1.00 90.75 184 LEU A O 1
ATOM 1435 N N . PHE A 1 185 ? 1.184 -3.893 5.973 1.00 93.50 185 PHE A N 1
ATOM 1436 C CA . PHE A 1 185 ? 1.168 -5.103 6.791 1.00 93.50 185 PHE A CA 1
ATOM 1437 C C . PHE A 1 185 ? 1.104 -4.773 8.290 1.00 93.50 185 PHE A C 1
ATOM 1439 O O . PHE A 1 185 ? 0.312 -5.355 9.031 1.00 93.50 185 PHE A O 1
ATOM 1446 N N . THR A 1 186 ? 1.883 -3.785 8.738 1.00 93.81 186 THR A N 1
ATOM 1447 C CA . THR A 1 186 ? 1.843 -3.303 10.127 1.00 93.81 186 THR A CA 1
ATOM 1448 C C . THR A 1 186 ? 0.471 -2.723 10.475 1.00 93.81 186 THR A C 1
ATOM 1450 O O . THR A 1 186 ? -0.067 -3.015 11.544 1.00 93.81 186 THR A O 1
ATOM 1453 N N . GLU A 1 187 ? -0.139 -1.950 9.572 1.00 91.94 187 GLU A N 1
ATOM 1454 C CA . GLU A 1 187 ? -1.510 -1.459 9.731 1.00 91.94 187 GLU A CA 1
ATOM 1455 C C . GLU A 1 187 ? -2.505 -2.616 9.879 1.00 91.94 187 GLU A C 1
ATOM 1457 O O . GLU A 1 187 ? -3.308 -2.614 10.816 1.00 91.94 187 GLU A O 1
ATOM 1462 N N . LEU A 1 188 ? -2.422 -3.628 9.013 1.00 92.56 188 LEU A N 1
ATOM 1463 C CA . LEU A 1 188 ? -3.282 -4.809 9.068 1.00 92.56 188 LEU A CA 1
ATOM 1464 C C . LEU A 1 188 ? -3.167 -5.524 10.422 1.00 92.56 188 LEU A C 1
ATOM 1466 O O . LEU A 1 188 ? -4.190 -5.866 11.022 1.00 92.56 188 LEU A O 1
ATOM 1470 N N . LEU A 1 189 ? -1.950 -5.695 10.947 1.00 94.12 189 LEU A N 1
ATOM 1471 C CA . LEU A 1 189 ? -1.721 -6.289 12.269 1.00 94.12 189 LEU A CA 1
ATOM 1472 C C . LEU A 1 189 ? -2.316 -5.441 13.401 1.00 94.12 189 LEU A C 1
ATOM 1474 O O . LEU A 1 189 ? -2.951 -5.984 14.312 1.00 94.12 189 LEU A O 1
ATOM 1478 N N . LEU A 1 190 ? -2.158 -4.116 13.350 1.00 92.25 190 LEU A N 1
ATOM 1479 C CA . LEU A 1 190 ? -2.708 -3.202 14.357 1.00 92.25 190 LEU A CA 1
ATOM 1480 C C . LEU A 1 190 ? -4.242 -3.212 14.357 1.00 92.25 190 LEU A C 1
ATOM 1482 O O . LEU A 1 190 ? -4.862 -3.290 15.424 1.00 92.25 190 LEU A O 1
ATOM 1486 N N . VAL A 1 191 ? -4.862 -3.172 13.174 1.00 89.75 191 VAL A N 1
ATOM 1487 C CA . VAL A 1 191 ? -6.323 -3.253 13.024 1.00 89.75 191 VAL A CA 1
ATOM 1488 C C . VAL A 1 191 ? -6.834 -4.609 13.508 1.00 89.75 191 VAL A C 1
ATOM 1490 O O . VAL A 1 191 ? -7.790 -4.652 14.286 1.00 89.75 191 VAL A O 1
ATOM 1493 N N . SER A 1 192 ? -6.161 -5.701 13.139 1.00 90.62 192 SER A N 1
ATOM 1494 C CA . SER A 1 192 ? -6.512 -7.060 13.576 1.00 90.62 192 SER A CA 1
ATOM 1495 C C . SER A 1 192 ? -6.418 -7.207 15.094 1.00 90.62 192 SER A C 1
ATOM 1497 O O . SER A 1 192 ? -7.338 -7.720 15.727 1.00 90.62 192 SER A O 1
ATOM 1499 N N . THR A 1 193 ? -5.359 -6.672 15.709 1.00 90.81 193 THR A N 1
ATOM 1500 C CA . THR A 1 193 ? -5.181 -6.673 17.172 1.00 90.81 193 THR A CA 1
ATOM 1501 C C . THR A 1 193 ? -6.308 -5.908 17.866 1.00 90.81 193 THR A C 1
ATOM 1503 O O . THR A 1 193 ? -6.852 -6.365 18.874 1.00 90.81 193 THR A O 1
ATOM 1506 N N . ARG A 1 194 ? -6.715 -4.755 17.316 1.00 88.31 194 ARG A N 1
ATOM 1507 C CA . ARG A 1 194 ? -7.848 -3.977 17.838 1.00 88.31 194 ARG A CA 1
ATOM 1508 C C . ARG A 1 194 ? -9.165 -4.742 17.709 1.00 88.31 194 ARG A C 1
ATOM 1510 O O . ARG A 1 194 ? -9.965 -4.720 18.645 1.00 88.31 194 ARG A O 1
ATOM 1517 N N . ALA A 1 195 ? -9.396 -5.396 16.573 1.00 87.06 195 ALA A N 1
ATOM 1518 C CA . ALA A 1 195 ? -10.587 -6.205 16.346 1.00 87.06 195 ALA A CA 1
ATOM 1519 C C . ALA A 1 195 ? -10.656 -7.383 17.322 1.00 87.06 195 ALA A C 1
ATOM 1521 O O . ALA A 1 195 ? -11.666 -7.557 18.002 1.00 87.06 195 ALA A O 1
ATOM 1522 N N . TYR A 1 196 ? -9.547 -8.102 17.479 1.00 88.88 196 TYR A N 1
ATOM 1523 C CA . TYR A 1 196 ? -9.420 -9.210 18.416 1.00 88.88 196 TYR A CA 1
ATOM 1524 C C . TYR A 1 196 ? -9.662 -8.778 19.867 1.00 88.88 196 TYR A C 1
ATOM 1526 O O . TYR A 1 196 ? -10.457 -9.395 20.572 1.00 88.88 196 TYR A O 1
ATOM 1534 N N . LYS A 1 197 ? -9.061 -7.660 20.302 1.00 88.00 197 LYS A N 1
ATOM 1535 C CA . LYS A 1 197 ? -9.281 -7.123 21.654 1.00 88.00 197 LYS A CA 1
ATOM 1536 C C . LYS A 1 197 ? -10.752 -6.779 21.901 1.00 88.00 197 LYS A C 1
ATOM 1538 O O 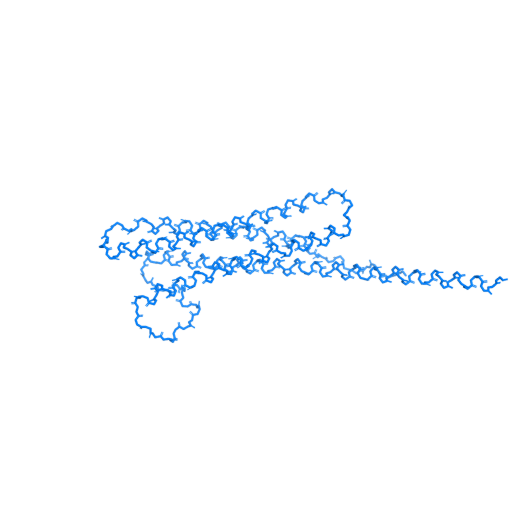. LYS A 1 197 ? -11.262 -7.056 22.981 1.00 88.00 197 LYS A O 1
ATOM 1543 N N . LYS A 1 198 ? -11.440 -6.198 20.911 1.00 84.44 198 LYS A N 1
ATOM 1544 C CA . LYS A 1 198 ? -12.874 -5.893 21.021 1.00 84.44 198 LYS A CA 1
ATOM 1545 C C . LYS A 1 198 ? -13.713 -7.166 21.161 1.00 84.44 198 LYS A C 1
ATOM 1547 O O . LYS A 1 198 ? -14.590 -7.206 22.015 1.00 84.44 198 LYS A O 1
ATOM 1552 N N . LEU A 1 199 ? -13.412 -8.198 20.371 1.00 85.38 199 LEU A N 1
ATOM 1553 C CA . LEU A 1 199 ? -14.099 -9.490 20.446 1.00 85.38 199 LEU A CA 1
ATOM 1554 C C . LEU A 1 199 ? -13.915 -10.165 21.809 1.00 85.38 199 LEU A C 1
ATOM 1556 O O . LEU A 1 199 ? -14.875 -10.718 22.336 1.00 85.38 199 LEU A O 1
ATOM 1560 N N . ILE A 1 200 ? -12.716 -10.091 22.400 1.00 87.50 200 ILE A N 1
ATOM 1561 C CA . ILE A 1 200 ? -12.477 -10.612 23.754 1.00 87.50 200 ILE A CA 1
ATOM 1562 C C . ILE A 1 200 ? -13.333 -9.869 24.779 1.00 87.50 200 ILE A C 1
ATOM 1564 O O . ILE A 1 200 ? -14.034 -10.515 25.547 1.00 87.50 200 ILE A O 1
ATOM 1568 N N . VAL A 1 201 ? -13.320 -8.532 24.766 1.00 84.31 201 VAL A N 1
ATOM 1569 C CA . VAL A 1 201 ? -14.078 -7.731 25.742 1.00 84.31 201 VAL A CA 1
ATOM 1570 C C . VAL A 1 201 ? -15.585 -7.967 25.611 1.00 84.31 201 VAL A C 1
ATOM 1572 O O . VAL A 1 201 ? -16.267 -8.114 26.620 1.00 84.31 201 VAL A O 1
ATOM 1575 N N . GLU A 1 202 ? -16.116 -8.056 24.387 1.00 83.31 202 GLU A N 1
ATOM 1576 C CA . GLU A 1 202 ? -17.531 -8.398 24.177 1.00 83.31 202 GLU A CA 1
ATOM 1577 C C . GLU A 1 202 ? -17.862 -9.810 24.671 1.00 83.31 202 GLU A C 1
ATOM 1579 O O . GLU A 1 202 ? -18.941 -10.029 25.219 1.00 83.31 202 GLU A O 1
ATOM 1584 N N . ARG A 1 203 ? -16.938 -10.763 24.510 1.00 82.69 203 ARG A N 1
ATOM 1585 C CA . ARG A 1 203 ? -17.116 -12.131 25.001 1.00 82.69 203 ARG A CA 1
ATOM 1586 C C . ARG A 1 203 ? -17.101 -12.187 26.527 1.00 82.69 203 ARG A C 1
ATOM 1588 O O . ARG A 1 203 ? -17.973 -12.825 27.102 1.00 82.69 203 ARG A O 1
ATOM 1595 N N . GLU A 1 204 ? -16.154 -11.517 27.176 1.00 84.31 204 GLU A N 1
ATOM 1596 C CA . GLU A 1 204 ? -16.050 -11.465 28.641 1.00 84.31 204 GLU A CA 1
ATOM 1597 C C . GLU A 1 204 ? -17.243 -10.735 29.273 1.00 84.31 204 GLU A C 1
ATOM 1599 O O . GLU A 1 204 ? -17.815 -11.230 30.241 1.00 84.31 204 GLU A O 1
ATOM 1604 N N . GLY A 1 205 ? -17.680 -9.615 28.688 1.00 76.50 205 GLY A N 1
ATOM 1605 C CA . GLY A 1 205 ? -18.869 -8.893 29.151 1.00 76.50 205 GLY A CA 1
ATOM 1606 C C . GLY A 1 205 ? -20.159 -9.702 28.985 1.00 76.50 205 GLY A C 1
ATOM 1607 O O . GLY A 1 205 ? -21.005 -9.701 29.875 1.00 76.50 205 GLY A O 1
ATOM 1608 N N . ALA A 1 206 ? -20.300 -10.447 27.883 1.00 70.56 206 ALA A N 1
ATOM 1609 C CA . ALA A 1 206 ? -21.445 -11.335 27.685 1.00 70.56 206 ALA A CA 1
ATOM 1610 C C . ALA A 1 206 ? -21.471 -12.499 28.690 1.00 70.56 206 ALA A C 1
ATOM 1612 O O . ALA A 1 206 ? -22.548 -12.902 29.120 1.00 70.56 206 ALA A O 1
ATOM 1613 N N . ILE A 1 207 ? -20.302 -13.019 29.082 1.00 73.44 207 ILE A N 1
ATOM 1614 C CA . ILE A 1 207 ? -20.199 -14.064 30.111 1.00 73.44 207 ILE A CA 1
ATOM 1615 C C . ILE A 1 207 ? -20.614 -13.505 31.481 1.00 73.44 207 ILE A C 1
ATOM 1617 O O . ILE A 1 207 ? -21.392 -14.152 32.175 1.00 73.44 207 ILE A O 1
ATOM 1621 N N . GLN A 1 208 ? -20.183 -12.288 31.839 1.00 67.44 208 GLN A N 1
ATOM 1622 C CA . GLN A 1 208 ? -20.573 -11.655 33.109 1.00 67.44 208 GLN A CA 1
ATOM 1623 C C . GLN A 1 208 ? -22.087 -11.425 33.224 1.00 67.44 208 GLN A C 1
ATOM 1625 O O . GLN A 1 208 ? -22.665 -11.725 34.263 1.00 67.44 208 GLN A O 1
ATOM 1630 N N . LEU A 1 209 ? -22.739 -10.963 32.151 1.00 64.12 209 LEU A N 1
ATOM 1631 C CA . LEU A 1 209 ? -24.200 -10.795 32.121 1.00 64.12 209 LEU A CA 1
ATOM 1632 C C . LEU A 1 209 ? -24.940 -12.124 32.337 1.00 64.12 209 LEU A C 1
ATOM 1634 O O . LEU A 1 209 ? -25.935 -12.170 33.055 1.00 64.12 209 LEU A O 1
ATOM 1638 N N . TYR A 1 210 ? -24.434 -13.214 31.756 1.00 67.75 210 TYR A N 1
ATOM 1639 C CA . TYR A 1 210 ? -25.042 -14.537 31.898 1.00 67.75 210 TYR A CA 1
ATOM 1640 C C . TYR A 1 210 ? -24.907 -15.092 33.326 1.00 67.75 210 TYR A C 1
ATOM 1642 O O . TYR A 1 210 ? -25.849 -15.683 33.857 1.00 67.75 210 TYR A O 1
ATOM 1650 N N . ASP A 1 211 ? -23.759 -14.866 33.974 1.00 77.19 211 ASP A N 1
ATOM 1651 C CA . ASP A 1 211 ? -23.535 -15.279 35.363 1.00 77.19 211 ASP A CA 1
ATOM 1652 C C . ASP A 1 211 ? -24.432 -14.505 36.346 1.00 77.19 211 ASP A C 1
ATOM 1654 O O . ASP A 1 211 ? -24.962 -15.099 37.289 1.00 77.19 211 ASP A O 1
ATOM 1658 N N . GLU A 1 212 ? -24.660 -13.207 36.112 1.00 78.00 212 GLU A N 1
ATOM 1659 C CA . GLU A 1 212 ? -25.563 -12.385 36.930 1.00 78.00 212 GLU A CA 1
ATOM 1660 C C . GLU A 1 212 ? -27.036 -12.805 36.780 1.00 78.00 212 GLU A C 1
ATOM 1662 O O . GLU A 1 212 ? -27.732 -12.960 37.789 1.00 78.00 212 GLU A O 1
ATOM 1667 N N . GLU A 1 213 ? -27.509 -13.077 35.558 1.00 78.00 213 GLU A N 1
ATOM 1668 C CA . GLU A 1 213 ? -28.881 -13.554 35.314 1.00 78.00 213 GLU A CA 1
ATOM 1669 C C . GLU A 1 213 ? -29.149 -14.918 35.967 1.00 78.00 213 GLU A C 1
ATOM 1671 O O . GLU A 1 213 ? -30.202 -15.121 36.583 1.00 78.00 213 GLU A O 1
ATOM 1676 N N . ILE A 1 214 ? -28.186 -15.846 35.901 1.00 81.69 214 ILE A N 1
ATOM 1677 C CA . ILE A 1 214 ? -28.287 -17.149 36.577 1.00 81.69 214 ILE A CA 1
ATOM 1678 C C . ILE A 1 214 ? -28.381 -16.969 38.094 1.00 81.69 214 ILE A C 1
ATOM 1680 O O . ILE A 1 214 ? -29.143 -17.686 38.755 1.00 81.69 214 ILE A O 1
ATOM 1684 N N . LEU A 1 215 ? -27.612 -16.035 38.660 1.00 79.75 215 LEU A N 1
ATOM 1685 C CA . LEU A 1 215 ? -27.615 -15.781 40.097 1.00 79.75 215 LEU A CA 1
ATOM 1686 C C . LEU A 1 215 ? -28.976 -15.245 40.551 1.00 79.75 215 LEU A C 1
ATOM 1688 O O . LEU A 1 215 ? -29.541 -15.786 41.501 1.00 79.75 215 LEU A O 1
ATOM 1692 N N . ILE A 1 216 ? -29.540 -14.278 39.820 1.00 83.25 216 ILE A N 1
ATOM 1693 C CA . ILE A 1 216 ? -30.875 -13.717 40.085 1.00 83.25 216 ILE A CA 1
ATOM 1694 C C . ILE A 1 216 ? -31.943 -14.819 40.031 1.00 83.25 216 ILE A C 1
ATOM 1696 O O . ILE A 1 216 ? -32.713 -14.979 40.983 1.00 83.25 216 ILE A O 1
ATOM 1700 N N . PHE A 1 217 ? -31.934 -15.653 38.984 1.00 82.06 217 PHE A N 1
ATOM 1701 C CA . PHE A 1 217 ? -32.878 -16.772 38.849 1.00 82.06 217 PHE A CA 1
ATOM 1702 C C . PHE A 1 217 ? -32.768 -17.792 39.989 1.00 82.06 217 PHE A C 1
ATOM 1704 O O . PHE A 1 217 ? -33.769 -18.371 40.429 1.00 82.06 217 PHE A O 1
ATOM 1711 N N . LYS A 1 218 ? -31.549 -18.046 40.476 1.00 88.56 218 LYS A N 1
ATOM 1712 C CA . LYS A 1 218 ? -31.313 -18.974 41.585 1.00 88.56 218 LYS A CA 1
ATOM 1713 C C . LYS A 1 218 ? -31.836 -18.410 42.907 1.00 88.56 218 LYS A C 1
ATOM 1715 O O . LYS A 1 218 ? -32.458 -19.156 43.667 1.00 88.56 218 LYS A O 1
ATOM 1720 N N . THR A 1 219 ? -31.626 -17.121 43.167 1.00 87.75 219 THR A N 1
ATOM 1721 C CA . THR A 1 219 ? -32.121 -16.438 44.372 1.00 87.75 219 THR A CA 1
ATOM 1722 C C . THR A 1 219 ? -33.650 -16.377 44.393 1.00 87.75 219 THR A C 1
ATOM 1724 O O . THR A 1 219 ? -34.264 -16.656 45.423 1.00 87.75 219 THR A O 1
ATOM 1727 N N . GLU A 1 220 ? -34.288 -16.114 43.250 1.00 87.38 220 GLU A N 1
ATOM 1728 C CA . GLU A 1 220 ? -35.751 -16.063 43.145 1.00 87.38 220 GLU A CA 1
ATOM 1729 C C . GLU A 1 220 ? -36.404 -17.429 43.419 1.00 87.38 220 GLU A C 1
ATOM 1731 O O . GLU A 1 220 ? -37.366 -17.525 44.187 1.00 87.38 220 GLU A O 1
ATOM 1736 N N . LYS A 1 221 ? -35.822 -18.523 42.901 1.00 85.19 221 LYS A N 1
ATOM 1737 C CA . LYS A 1 221 ? -36.279 -19.888 43.221 1.00 85.19 221 LYS A CA 1
ATOM 1738 C C . LYS A 1 221 ? -36.161 -20.232 44.707 1.00 85.19 221 LYS A C 1
ATOM 1740 O O . LYS A 1 221 ? -37.028 -20.930 45.228 1.00 85.19 221 LYS A O 1
ATOM 1745 N N . GLN A 1 222 ? -35.114 -19.769 45.392 1.00 86.50 222 GLN A N 1
ATOM 1746 C CA . GLN A 1 222 ? -34.959 -20.009 46.832 1.00 86.50 222 GLN A CA 1
ATOM 1747 C C . GLN A 1 222 ? -36.021 -19.274 47.656 1.00 86.50 222 GLN A C 1
ATOM 1749 O O . GLN A 1 222 ? -36.557 -19.854 48.599 1.00 86.50 222 GLN A O 1
ATOM 1754 N N . HIS A 1 223 ? -36.376 -18.045 47.273 1.00 85.50 223 HIS A N 1
ATOM 1755 C CA . HIS A 1 223 ? -37.454 -17.303 47.930 1.00 85.50 223 HIS A CA 1
ATOM 1756 C C . HIS A 1 223 ? -38.833 -17.936 47.720 1.00 85.50 223 HIS A C 1
ATOM 1758 O O . HIS A 1 223 ? -39.652 -17.920 48.637 1.00 85.50 223 HIS A O 1
ATOM 1764 N N . LEU A 1 224 ? -39.088 -18.518 46.545 1.00 86.12 224 LEU A N 1
ATOM 1765 C CA . LEU A 1 224 ? -40.339 -19.230 46.271 1.00 86.12 224 LEU A CA 1
ATOM 1766 C C . LEU A 1 224 ? -40.458 -20.544 47.052 1.00 86.12 224 LEU A C 1
ATOM 1768 O O . LEU A 1 224 ? -41.556 -20.889 47.463 1.00 86.12 224 LEU A O 1
ATOM 1772 N N . ALA A 1 225 ? -39.355 -21.256 47.297 1.00 84.94 225 ALA A N 1
ATOM 1773 C CA . ALA A 1 225 ? -39.367 -22.518 48.044 1.00 84.94 225 ALA A CA 1
ATOM 1774 C C . ALA A 1 225 ? -39.555 -22.356 49.568 1.00 84.94 225 ALA A C 1
ATOM 1776 O O . ALA A 1 225 ? -39.770 -23.346 50.262 1.00 84.94 225 ALA A O 1
ATOM 1777 N N . GLN A 1 226 ? -39.431 -21.135 50.100 1.00 84.81 226 GLN A N 1
ATOM 1778 C CA . GLN A 1 226 ? -39.630 -20.827 51.524 1.00 84.81 226 GLN A CA 1
ATOM 1779 C C . GLN A 1 226 ? -41.043 -20.320 51.859 1.00 84.81 226 GLN A C 1
ATOM 1781 O O . GLN A 1 226 ? -41.324 -20.072 53.033 1.00 84.81 226 GLN A O 1
ATOM 1786 N N . ARG A 1 227 ? -41.909 -20.140 50.857 1.00 78.38 227 ARG A N 1
ATOM 1787 C CA . ARG A 1 227 ? -43.335 -19.839 51.040 1.00 78.38 227 ARG A CA 1
ATOM 1788 C C . ARG A 1 227 ? -44.161 -21.108 50.913 1.00 78.38 227 ARG A C 1
ATOM 1790 O O . ARG A 1 227 ? -45.165 -21.190 51.649 1.00 78.38 227 ARG A O 1
#

Sequence (227 aa):
MLVSSFSKRHTVSFPCILTVVRASSLLVSAMVMTSDLLHYTTTTHTTTGKGAQELVLSLFANAIEDRRLISTLVTAHATSICSLLVLIGQYRGGIEIEPTRYKSIFIQLCQMVVPLELMVSWIFCILFDVHTKRVFEKKSSSFSLSEYQFFDNVCIGSAEETASMQCSLVTFTYTCKYIIGALLFTELLLVSTRAYKKLIVEREGAIQLYDEEILIFKTEKQHLAQR

Radius of gyration: 27.64 Å; chains: 1; bounding box: 76×35×89 Å

Organism: NCBI:txid1314678